Protein AF-A0A7X6WCU3-F1 (afdb_monomer)

Solvent-accessible surface area (backbone atoms only — not comparable to full-atom values): 11006 Å² total; per-residue (Å²): 142,89,78,78,70,66,76,73,73,56,55,69,69,57,52,52,53,50,51,52,53,50,50,52,53,51,50,53,56,58,65,72,49,77,89,46,71,63,51,54,56,48,43,48,65,31,54,51,42,48,53,50,49,51,51,52,50,55,50,52,68,48,49,54,61,48,54,36,35,46,35,22,41,55,40,23,73,62,66,41,70,69,58,51,52,52,50,50,50,51,49,51,54,50,52,54,51,54,48,50,53,50,49,52,51,50,51,51,50,46,68,71,69,43,85,64,79,90,60,67,70,88,80,48,83,80,71,80,75,74,75,74,76,86,74,52,70,69,54,55,61,58,62,34,56,54,96,45,63,67,56,27,55,75,73,61,40,58,65,26,37,52,46,52,19,39,53,49,6,45,52,43,34,72,45,48,79,81,26,44,67,60,50,52,51,34,44,56,59,46,69,74,109

Mean predicted aligned error: 9.2 Å

Foldseek 3Di:
DDDPPPVVPDDPVVVVVVVVVVVVVVVVVLVPDDDDCCSPPPPPVNPVVVVVVVVVVVVLVCCLLLLLLCLLLVLQVVLDPVVVVVVVVVVVVVVVVVVVVVVVVVVVCCVVVVPPVPDDPVPDPPPPPPPPPPDDPVNVVVVLADPDLVVCSVVVVPSNSNVVSNVNSNVLSVCPPVSVVVSVVSVVVNVVD

Structure (mmCIF, N/CA/C/O backbone):
data_AF-A0A7X6WCU3-F1
#
_entry.id   AF-A0A7X6WCU3-F1
#
loop_
_atom_site.group_PDB
_atom_site.id
_atom_site.type_symbol
_atom_site.label_atom_id
_atom_site.label_alt_id
_atom_site.label_comp_id
_atom_site.label_asym_id
_atom_site.label_entity_id
_atom_site.label_seq_id
_atom_site.pdbx_PDB_ins_code
_atom_site.Cartn_x
_atom_site.Cartn_y
_atom_site.Cartn_z
_atom_site.occupancy
_atom_site.B_iso_or_equiv
_atom_site.auth_seq_id
_atom_site.auth_comp_id
_atom_site.auth_asym_id
_atom_site.auth_atom_id
_atom_site.pdbx_PDB_model_num
ATOM 1 N N . MET A 1 1 ? 24.771 34.154 -15.170 1.00 51.53 1 MET A N 1
ATOM 2 C CA . MET A 1 1 ? 24.046 33.850 -13.918 1.00 51.53 1 MET A CA 1
ATOM 3 C C . MET A 1 1 ? 22.543 33.930 -14.182 1.00 51.53 1 MET A C 1
ATOM 5 O O . MET A 1 1 ? 21.954 34.926 -13.816 1.00 51.53 1 MET A O 1
ATOM 9 N N . GLU A 1 2 ? 21.901 32.946 -14.830 1.00 48.38 2 GLU A N 1
ATOM 10 C CA . GLU A 1 2 ? 20.439 33.031 -15.051 1.00 48.38 2 GLU A CA 1
ATOM 11 C C . GLU A 1 2 ? 19.813 31.695 -15.495 1.00 48.38 2 GLU A C 1
ATOM 13 O O . GLU A 1 2 ? 19.431 31.540 -16.642 1.00 48.38 2 GLU A O 1
ATOM 18 N N . ASN A 1 3 ? 19.740 30.673 -14.626 1.00 49.81 3 ASN A N 1
ATOM 19 C CA . ASN A 1 3 ? 18.830 29.537 -14.895 1.00 49.81 3 ASN A CA 1
ATOM 20 C C . ASN A 1 3 ? 18.417 28.694 -13.668 1.00 49.81 3 ASN A C 1
ATOM 22 O O . ASN A 1 3 ? 18.066 27.526 -13.793 1.00 49.81 3 ASN A O 1
ATOM 26 N N . LYS A 1 4 ? 18.459 29.245 -12.445 1.00 53.97 4 LYS A N 1
ATOM 27 C CA . LYS A 1 4 ? 17.992 28.520 -11.239 1.00 53.97 4 LYS A CA 1
ATOM 28 C C . LYS A 1 4 ? 16.535 28.824 -10.849 1.00 53.97 4 LYS A C 1
ATOM 30 O O . LYS A 1 4 ? 16.006 28.167 -9.958 1.00 53.97 4 LYS A O 1
ATOM 35 N N . ARG A 1 5 ? 15.866 29.786 -11.507 1.00 55.50 5 ARG A N 1
ATOM 36 C CA . ARG A 1 5 ? 14.484 30.204 -11.178 1.00 55.50 5 ARG A CA 1
ATOM 37 C C . ARG A 1 5 ? 13.387 29.319 -11.792 1.00 55.50 5 ARG A C 1
ATOM 39 O O . ARG A 1 5 ? 12.332 29.201 -11.184 1.00 55.50 5 ARG A O 1
ATOM 46 N N . SER A 1 6 ? 13.633 28.652 -12.923 1.00 60.81 6 SER A N 1
ATOM 47 C CA . SER A 1 6 ? 12.596 27.872 -13.629 1.00 60.81 6 SER A CA 1
ATOM 48 C C . SER A 1 6 ? 12.224 26.557 -12.914 1.00 60.81 6 SER A C 1
ATOM 50 O O . SER A 1 6 ? 11.051 26.255 -12.713 1.00 60.81 6 SER A O 1
ATOM 52 N N . TRP A 1 7 ? 13.211 25.816 -12.397 1.00 60.84 7 TRP A N 1
ATOM 53 C CA . TRP A 1 7 ? 12.992 24.499 -11.773 1.00 60.84 7 TRP A CA 1
ATOM 54 C C . TRP A 1 7 ? 12.267 24.552 -10.420 1.00 60.84 7 TRP A C 1
ATOM 56 O O . TRP A 1 7 ? 11.621 23.582 -10.017 1.00 60.84 7 TRP A O 1
ATOM 66 N N . LYS A 1 8 ? 12.348 25.677 -9.698 1.00 64.75 8 LYS A N 1
ATOM 67 C CA . LYS A 1 8 ? 11.667 25.828 -8.403 1.00 64.75 8 LYS A CA 1
ATOM 68 C C . LYS A 1 8 ? 10.153 26.009 -8.549 1.00 64.75 8 LYS A C 1
ATOM 70 O O . LYS A 1 8 ? 9.436 25.557 -7.665 1.00 64.75 8 LYS A O 1
ATOM 75 N N . ASN A 1 9 ? 9.684 26.556 -9.673 1.00 71.88 9 ASN A N 1
ATOM 76 C CA . ASN A 1 9 ? 8.282 26.936 -9.877 1.00 71.88 9 ASN A CA 1
ATOM 77 C C . ASN A 1 9 ? 7.428 25.858 -10.573 1.00 71.88 9 ASN A C 1
ATOM 79 O O . ASN A 1 9 ? 6.226 26.040 -10.730 1.00 71.88 9 ASN A O 1
ATOM 83 N N . LEU A 1 10 ? 8.024 24.736 -10.992 1.00 80.00 10 LEU A N 1
ATOM 84 C CA . LEU A 1 10 ? 7.284 23.617 -11.581 1.00 80.00 10 LEU A CA 1
ATOM 85 C C . LEU A 1 10 ? 6.573 22.788 -10.500 1.00 80.00 10 LEU A C 1
ATOM 87 O O . LEU A 1 10 ? 7.160 22.481 -9.455 1.00 80.00 10 LEU A O 1
ATOM 91 N N . GLY A 1 11 ? 5.335 22.377 -10.790 1.00 88.75 11 GLY A N 1
ATOM 92 C CA . GLY A 1 11 ? 4.564 21.467 -9.943 1.00 88.75 11 GLY A CA 1
ATOM 93 C C . GLY A 1 11 ? 5.269 20.120 -9.751 1.00 88.75 11 GLY A C 1
ATOM 94 O O . GLY A 1 11 ? 5.975 19.642 -10.642 1.00 88.75 11 GLY A O 1
ATOM 95 N N . LEU A 1 12 ? 5.081 19.499 -8.582 1.00 87.44 12 LEU A N 1
ATOM 96 C CA . LEU A 1 12 ? 5.734 18.230 -8.226 1.00 87.44 12 LEU A CA 1
ATOM 97 C C . LEU A 1 12 ? 5.443 17.122 -9.249 1.00 87.44 12 LEU A C 1
ATOM 99 O O . LEU A 1 12 ? 6.365 16.427 -9.665 1.00 87.44 12 LEU A O 1
ATOM 103 N N . SER A 1 13 ? 4.207 17.025 -9.741 1.00 88.62 13 SER A N 1
ATOM 104 C CA . SER A 1 13 ? 3.819 16.035 -10.755 1.00 88.62 13 SER A CA 1
ATOM 105 C C . SER A 1 13 ? 4.603 16.190 -12.062 1.00 88.62 13 SER A C 1
ATOM 107 O O . SER A 1 13 ? 5.035 15.202 -12.649 1.00 88.62 13 SER A O 1
ATOM 109 N N . VAL A 1 14 ? 4.862 17.429 -12.493 1.00 91.50 14 VAL A N 1
ATOM 110 C CA . VAL A 1 14 ? 5.655 17.703 -13.703 1.00 91.50 14 VAL A CA 1
ATOM 111 C C . VAL A 1 14 ? 7.112 17.296 -13.491 1.00 91.50 14 VAL A C 1
ATOM 113 O O . VAL A 1 14 ? 7.722 16.716 -14.383 1.00 91.50 14 VAL A O 1
ATOM 116 N N . LYS A 1 15 ? 7.663 17.525 -12.293 1.00 91.38 15 LYS A N 1
ATOM 117 C CA . LYS A 1 15 ? 9.024 17.084 -11.949 1.00 91.38 15 LYS A CA 1
ATOM 118 C C . LYS A 1 15 ? 9.157 15.562 -11.995 1.00 91.38 15 LYS A C 1
ATOM 120 O O . LYS A 1 15 ? 10.159 15.076 -12.509 1.00 91.38 15 LYS A O 1
ATOM 125 N N . VAL A 1 16 ? 8.152 14.824 -11.517 1.00 91.38 16 VAL A N 1
ATOM 126 C CA . VAL A 1 16 ? 8.129 13.352 -11.591 1.00 91.38 16 VAL A CA 1
ATOM 127 C C . VAL A 1 16 ? 8.078 12.876 -13.043 1.00 91.38 16 VAL A C 1
ATOM 129 O O . VAL A 1 16 ? 8.852 11.999 -13.416 1.00 91.38 16 VAL A O 1
ATOM 132 N N . LEU A 1 17 ? 7.240 13.486 -13.887 1.00 92.31 17 LEU A N 1
ATOM 133 C CA . LEU A 1 17 ? 7.173 13.137 -15.312 1.00 92.31 17 LEU A CA 1
ATOM 134 C C . LEU A 1 17 ? 8.489 13.426 -16.046 1.00 92.31 17 LEU A C 1
ATOM 136 O O . LEU A 1 17 ? 8.947 12.595 -16.828 1.00 92.31 17 LEU A O 1
ATOM 140 N N . ILE A 1 18 ? 9.127 14.566 -15.764 1.00 92.56 18 ILE A N 1
ATOM 141 C CA . ILE A 1 18 ? 10.443 14.895 -16.327 1.00 92.56 18 ILE A CA 1
ATOM 142 C C . ILE A 1 18 ? 11.492 13.884 -15.846 1.00 92.56 18 ILE A C 1
ATOM 144 O O . ILE A 1 18 ? 12.265 13.386 -16.660 1.00 92.56 18 ILE A O 1
ATOM 148 N N . ALA A 1 19 ? 11.510 13.539 -14.555 1.00 91.00 19 ALA A N 1
ATOM 149 C CA . ALA A 1 19 ? 12.438 12.550 -14.009 1.00 91.00 19 ALA A CA 1
ATOM 150 C C . ALA A 1 19 ? 12.246 11.161 -14.638 1.00 91.00 19 ALA A C 1
ATOM 152 O O . ALA A 1 19 ? 13.232 10.500 -14.957 1.00 91.00 19 ALA A O 1
ATOM 153 N N . LEU A 1 20 ? 10.998 10.748 -14.882 1.00 93.94 20 LEU A N 1
ATOM 154 C CA . LEU A 1 20 ? 10.680 9.506 -15.586 1.00 93.94 20 LEU A CA 1
ATOM 155 C C . LEU A 1 20 ? 11.207 9.531 -17.027 1.00 93.94 20 LEU A C 1
ATOM 157 O O . LEU A 1 20 ? 11.883 8.594 -17.445 1.00 93.94 20 LEU A O 1
ATOM 161 N N . ALA A 1 21 ? 10.952 10.614 -17.769 1.00 94.12 21 ALA A N 1
ATOM 162 C CA . ALA A 1 21 ? 11.434 10.765 -19.142 1.00 94.12 21 ALA A CA 1
ATOM 163 C C . ALA A 1 21 ? 12.969 10.736 -19.215 1.00 94.12 21 ALA A C 1
ATOM 165 O O . ALA A 1 21 ? 13.542 10.031 -20.045 1.00 94.12 21 ALA A O 1
ATOM 166 N N . VAL A 1 22 ? 13.642 11.443 -18.303 1.00 93.75 22 VAL A N 1
ATOM 167 C CA . VAL A 1 22 ? 15.106 11.415 -18.182 1.00 93.75 22 VAL A CA 1
ATOM 168 C C . VAL A 1 22 ? 15.597 10.008 -17.838 1.00 93.75 22 VAL A C 1
ATOM 170 O O . VAL A 1 22 ? 16.546 9.541 -18.460 1.00 93.75 22 VAL A O 1
ATOM 173 N N . GLY A 1 23 ? 14.941 9.307 -16.909 1.00 91.19 23 GLY A N 1
ATOM 174 C CA . GLY A 1 23 ? 15.279 7.929 -16.546 1.00 91.19 23 GLY A CA 1
ATOM 175 C C . GLY A 1 23 ? 15.206 6.968 -17.735 1.00 91.19 23 GLY A C 1
ATOM 176 O O . GLY A 1 23 ? 16.120 6.170 -17.931 1.00 91.19 23 GLY A O 1
ATOM 177 N N . ILE A 1 24 ? 14.175 7.098 -18.576 1.00 92.12 24 ILE A N 1
ATOM 178 C CA . ILE A 1 24 ? 14.028 6.312 -19.811 1.00 92.12 24 ILE A CA 1
ATOM 179 C C . ILE A 1 24 ? 15.165 6.623 -20.792 1.00 92.12 24 ILE A C 1
ATOM 181 O O . ILE A 1 24 ? 15.806 5.701 -21.293 1.00 92.12 24 ILE A O 1
ATOM 185 N N . ILE A 1 25 ? 15.459 7.905 -21.037 1.00 92.25 25 ILE A N 1
ATOM 186 C CA . ILE A 1 25 ? 16.533 8.320 -21.957 1.00 92.25 25 ILE A CA 1
ATOM 187 C C . ILE A 1 25 ? 17.891 7.792 -21.481 1.00 92.25 25 ILE A C 1
ATOM 189 O O . ILE A 1 25 ? 18.637 7.208 -22.265 1.00 92.25 25 ILE A O 1
ATOM 193 N N . VAL A 1 26 ? 18.199 7.952 -20.192 1.00 89.44 26 VAL A N 1
ATOM 194 C CA . VAL A 1 26 ? 19.436 7.435 -19.590 1.00 89.44 26 VAL A CA 1
ATOM 195 C C . VAL A 1 26 ? 19.498 5.912 -19.704 1.00 89.44 26 VAL A C 1
ATOM 197 O O . VAL A 1 26 ? 20.538 5.381 -20.086 1.00 89.44 26 VAL A O 1
ATOM 200 N N . GLY A 1 27 ? 18.390 5.210 -19.448 1.00 87.12 27 GLY A N 1
ATOM 201 C CA . GLY A 1 27 ? 18.299 3.758 -19.605 1.00 87.12 27 GLY A CA 1
ATOM 202 C C . GLY A 1 27 ? 18.607 3.292 -21.030 1.00 87.12 27 GLY A C 1
ATOM 203 O O . GLY A 1 27 ? 19.393 2.363 -21.211 1.00 87.12 27 GLY A O 1
ATOM 204 N N . ILE A 1 28 ? 18.066 3.976 -22.043 1.00 87.62 28 ILE A N 1
ATOM 205 C CA . ILE A 1 28 ? 18.331 3.675 -23.459 1.00 87.62 28 ILE A CA 1
ATOM 206 C C . ILE A 1 28 ? 19.804 3.922 -23.804 1.00 87.62 28 ILE A C 1
ATOM 208 O O . ILE A 1 28 ? 20.442 3.065 -24.414 1.00 87.62 28 ILE A O 1
ATOM 212 N N . ILE A 1 29 ? 20.377 5.052 -23.379 1.00 86.12 29 ILE A N 1
ATOM 213 C CA . ILE A 1 29 ? 21.797 5.361 -23.622 1.00 86.12 29 ILE A CA 1
ATOM 214 C C . ILE A 1 29 ? 22.686 4.273 -23.010 1.00 86.12 29 ILE A C 1
ATOM 216 O O . ILE A 1 29 ? 23.575 3.747 -23.679 1.00 86.12 29 ILE A O 1
ATOM 220 N N . VAL A 1 30 ? 22.415 3.880 -21.765 1.00 83.88 30 VAL A N 1
ATOM 221 C CA . VAL A 1 30 ? 23.184 2.838 -21.075 1.00 83.88 30 VAL A CA 1
ATOM 222 C C . VAL A 1 30 ? 23.018 1.484 -21.760 1.00 83.88 30 VAL A C 1
ATOM 224 O O . VAL A 1 30 ? 24.000 0.757 -21.902 1.00 83.88 30 VAL A O 1
ATOM 227 N N . TYR A 1 31 ? 21.823 1.158 -22.259 1.00 80.31 31 TYR A N 1
ATOM 228 C CA . TYR A 1 31 ? 21.586 -0.060 -23.035 1.00 80.31 31 TYR A CA 1
ATOM 229 C C . TYR A 1 31 ? 22.469 -0.127 -24.291 1.00 80.31 31 TYR A C 1
ATOM 231 O O . TYR A 1 31 ? 23.057 -1.178 -24.545 1.00 80.31 31 TYR A O 1
ATOM 239 N N . THR A 1 32 ? 22.643 0.991 -25.008 1.00 79.81 32 THR A N 1
ATOM 240 C CA . THR A 1 32 ? 23.448 1.058 -26.247 1.00 79.81 32 THR A CA 1
ATOM 241 C C . THR A 1 32 ? 24.967 0.984 -26.048 1.00 79.81 32 THR A C 1
ATOM 243 O O . THR A 1 32 ? 25.697 0.792 -27.019 1.00 79.81 32 THR A O 1
ATOM 246 N N . LEU A 1 33 ? 25.472 1.108 -24.814 1.00 78.69 33 LEU A N 1
ATOM 247 C CA . LEU A 1 33 ? 26.907 0.979 -24.538 1.00 78.69 33 LEU A CA 1
ATOM 248 C C . LEU A 1 33 ? 27.365 -0.490 -24.666 1.00 78.69 33 LEU A C 1
ATOM 250 O O . LEU A 1 33 ? 26.646 -1.380 -24.194 1.00 78.69 33 LEU A O 1
ATOM 254 N N . PRO A 1 34 ? 28.552 -0.765 -25.249 1.00 72.88 34 PRO A N 1
ATOM 255 C CA . PRO A 1 34 ? 29.086 -2.121 -25.348 1.00 72.88 34 PRO A CA 1
ATOM 256 C C . PRO A 1 34 ? 29.223 -2.769 -23.964 1.00 72.88 34 PRO A C 1
ATOM 258 O O . PRO A 1 34 ? 29.570 -2.104 -22.986 1.00 72.88 34 PRO A O 1
ATOM 261 N N . GLY A 1 35 ? 28.912 -4.067 -23.887 1.00 64.62 35 GLY A N 1
ATOM 262 C CA . GLY A 1 35 ? 29.000 -4.846 -22.651 1.00 64.62 35 GLY A CA 1
ATOM 263 C C . GLY A 1 35 ? 30.417 -4.828 -22.079 1.00 64.62 35 GLY A C 1
ATOM 264 O O . GLY A 1 35 ? 31.398 -4.960 -22.810 1.00 64.62 35 GLY A O 1
ATOM 265 N N . GLY A 1 36 ? 30.528 -4.636 -20.769 1.00 71.12 36 GLY A N 1
ATOM 266 C CA . GLY A 1 36 ? 31.803 -4.551 -20.070 1.00 71.12 36 GLY A CA 1
ATOM 267 C C . GLY A 1 36 ? 31.591 -4.313 -18.580 1.00 71.12 36 GLY A C 1
ATOM 268 O O . GLY A 1 36 ? 30.558 -3.783 -18.168 1.00 71.12 36 GLY A O 1
ATOM 269 N N . THR A 1 37 ? 32.591 -4.652 -17.764 1.00 64.69 37 THR A N 1
ATOM 270 C CA . THR A 1 37 ? 32.531 -4.595 -16.290 1.00 64.69 37 THR A CA 1
ATOM 271 C C . THR A 1 37 ? 32.066 -3.233 -15.750 1.00 64.69 37 THR A C 1
ATOM 273 O O . THR A 1 37 ? 31.439 -3.156 -14.699 1.00 64.69 37 THR A O 1
ATOM 276 N N . PHE A 1 38 ? 32.316 -2.142 -16.482 1.00 69.06 38 PHE A N 1
ATOM 277 C CA . PHE A 1 38 ? 31.872 -0.795 -16.109 1.00 69.06 38 PHE A CA 1
ATOM 278 C C . PHE A 1 38 ? 30.349 -0.589 -16.236 1.00 69.06 38 PHE A C 1
ATOM 280 O O . PHE A 1 38 ? 29.736 0.043 -15.376 1.00 69.06 38 PHE A O 1
ATOM 287 N N . LYS A 1 39 ? 29.721 -1.146 -17.278 1.00 72.19 39 LYS A N 1
ATOM 288 C CA . LYS A 1 39 ? 28.274 -1.043 -17.514 1.00 72.19 39 LYS A CA 1
ATOM 289 C C . LYS A 1 39 ? 27.505 -1.907 -16.518 1.00 72.19 39 LYS A C 1
ATOM 291 O O . LYS A 1 39 ? 26.640 -1.403 -15.804 1.00 72.19 39 LYS A O 1
ATOM 296 N N . ASP A 1 40 ? 27.863 -3.183 -16.436 1.00 71.06 40 ASP A N 1
ATOM 297 C CA . ASP A 1 40 ? 27.054 -4.155 -15.705 1.00 71.06 40 ASP A CA 1
ATOM 298 C C . ASP A 1 40 ? 27.316 -4.086 -14.197 1.00 71.06 40 ASP A C 1
ATOM 300 O O . ASP A 1 40 ? 26.374 -4.055 -13.408 1.00 71.06 40 ASP A O 1
ATOM 304 N N . THR A 1 41 ? 28.577 -3.981 -13.768 1.00 67.69 41 THR A N 1
ATOM 305 C CA . THR A 1 41 ? 28.923 -4.042 -12.338 1.00 67.69 41 THR A CA 1
ATOM 306 C C . THR A 1 41 ? 28.823 -2.686 -11.640 1.00 67.69 41 THR A C 1
ATOM 308 O O . THR A 1 41 ? 28.376 -2.625 -10.499 1.00 67.69 41 THR A O 1
ATOM 311 N N . ILE A 1 42 ? 29.222 -1.588 -12.294 1.00 69.94 42 ILE A N 1
ATOM 312 C CA . ILE A 1 42 ? 29.322 -0.270 -11.635 1.00 69.94 42 ILE A CA 1
ATOM 313 C C . ILE A 1 42 ? 28.064 0.578 -11.861 1.00 69.94 42 ILE A C 1
ATOM 315 O O . ILE A 1 42 ? 27.539 1.166 -10.912 1.00 69.94 42 ILE A O 1
ATOM 319 N N . LEU A 1 43 ? 27.557 0.646 -13.095 1.00 76.00 43 LEU A N 1
ATOM 320 C CA . LEU A 1 43 ? 26.392 1.477 -13.418 1.00 76.00 43 LEU A CA 1
ATOM 321 C C . LEU A 1 43 ? 25.068 0.778 -13.093 1.00 76.00 43 LEU A C 1
ATOM 323 O O . LEU A 1 43 ? 24.284 1.311 -12.306 1.00 76.00 43 LEU A O 1
ATOM 327 N N . ILE A 1 44 ? 24.825 -0.407 -13.665 1.00 76.50 44 ILE A N 1
ATOM 328 C CA . ILE A 1 44 ? 23.545 -1.118 -13.522 1.00 76.50 44 ILE A CA 1
ATOM 329 C C . ILE A 1 44 ? 23.411 -1.715 -12.117 1.00 76.50 44 ILE A C 1
ATOM 331 O O . ILE A 1 44 ? 22.548 -1.279 -11.353 1.00 76.50 44 ILE A O 1
ATOM 335 N N . ASN A 1 45 ? 24.288 -2.655 -11.749 1.00 75.62 45 ASN A N 1
ATOM 336 C CA . ASN A 1 45 ? 24.214 -3.348 -10.455 1.00 75.62 45 ASN A CA 1
ATOM 337 C C . ASN A 1 45 ? 24.794 -2.536 -9.281 1.00 75.62 45 ASN A C 1
ATOM 339 O O . ASN A 1 45 ? 24.603 -2.883 -8.119 1.00 75.62 45 ASN A O 1
ATOM 343 N N . GLY A 1 46 ? 25.503 -1.444 -9.571 1.00 82.88 46 GLY A N 1
ATOM 344 C CA . GLY A 1 46 ? 26.021 -0.525 -8.564 1.00 82.88 46 GLY A CA 1
ATOM 345 C C . GLY A 1 46 ? 25.051 0.624 -8.321 1.00 82.88 46 GLY A C 1
ATOM 346 O O . GLY A 1 46 ? 24.145 0.531 -7.494 1.00 82.88 46 GLY A O 1
ATOM 347 N N . LEU A 1 47 ? 25.246 1.732 -9.039 1.00 85.31 47 LEU A N 1
ATOM 348 C CA . LEU A 1 47 ? 24.557 2.993 -8.757 1.00 85.31 47 LEU A CA 1
ATOM 349 C C . LEU A 1 47 ? 23.038 2.912 -8.961 1.00 85.31 47 LEU A C 1
ATOM 351 O O . LEU A 1 47 ? 22.287 3.317 -8.071 1.00 85.31 47 LEU A O 1
ATOM 355 N N . PHE A 1 48 ? 22.569 2.408 -10.106 1.00 88.00 48 PHE A N 1
ATOM 356 C CA . PHE A 1 48 ? 21.133 2.388 -10.401 1.00 88.00 48 PHE A CA 1
ATOM 357 C C . PHE A 1 48 ? 20.379 1.408 -9.512 1.00 88.00 48 PHE A C 1
ATOM 359 O O . PHE A 1 48 ? 19.337 1.771 -8.961 1.00 88.00 48 PHE A O 1
ATOM 366 N N . GLN A 1 49 ? 20.922 0.206 -9.305 1.00 88.06 49 GLN A N 1
ATOM 367 C CA . GLN A 1 49 ? 20.337 -0.747 -8.371 1.00 88.06 49 GLN A CA 1
ATOM 368 C C . GLN A 1 49 ? 20.337 -0.195 -6.944 1.00 88.06 49 GLN A C 1
ATOM 370 O O . GLN A 1 49 ? 19.303 -0.264 -6.286 1.00 88.06 49 GLN A O 1
ATOM 375 N N . PHE A 1 50 ? 21.431 0.406 -6.469 1.00 91.62 50 PHE A N 1
ATOM 376 C CA . PHE A 1 50 ? 21.481 0.988 -5.127 1.00 91.62 50 PHE A CA 1
ATOM 377 C C . PHE A 1 50 ? 20.424 2.081 -4.935 1.00 91.62 50 PHE A C 1
ATOM 379 O O . PHE A 1 50 ? 19.634 2.010 -3.993 1.00 91.62 50 PHE A O 1
ATOM 386 N N . VAL A 1 51 ? 20.354 3.058 -5.845 1.00 92.56 51 VAL A N 1
ATOM 387 C CA . VAL A 1 51 ? 19.374 4.153 -5.761 1.00 92.56 51 VAL A CA 1
ATOM 388 C C . VAL A 1 51 ? 17.944 3.615 -5.841 1.00 92.56 51 VAL A C 1
ATOM 390 O O . VAL A 1 51 ? 17.103 4.001 -5.028 1.00 92.56 51 VAL A O 1
ATOM 393 N N . GLY A 1 52 ? 17.671 2.687 -6.763 1.00 91.44 52 GLY A N 1
ATOM 394 C CA . GLY A 1 52 ? 16.358 2.054 -6.895 1.00 91.44 52 GLY A CA 1
ATOM 395 C C . GLY A 1 52 ? 15.956 1.268 -5.646 1.00 91.44 52 GLY A C 1
ATOM 396 O O . GLY A 1 52 ? 14.832 1.401 -5.168 1.00 91.44 52 GLY A O 1
ATOM 397 N N . GLN A 1 53 ? 16.881 0.504 -5.063 1.00 93.88 53 GLN A N 1
ATOM 398 C CA . GLN A 1 53 ? 16.640 -0.269 -3.843 1.00 93.88 53 GLN A CA 1
ATOM 399 C C . GLN A 1 53 ? 16.419 0.630 -2.627 1.00 93.88 53 GLN A C 1
ATOM 401 O O . GLN A 1 53 ? 15.491 0.389 -1.859 1.00 93.88 53 GLN A O 1
ATOM 406 N N . VAL A 1 54 ? 17.219 1.686 -2.451 1.00 95.00 54 VAL A N 1
ATOM 407 C CA . VAL A 1 54 ? 17.014 2.664 -1.370 1.00 95.00 54 VAL A CA 1
ATOM 408 C C . VAL A 1 54 ? 15.655 3.348 -1.516 1.00 95.00 54 VAL A C 1
ATOM 410 O O . VAL A 1 54 ? 14.934 3.474 -0.530 1.00 95.00 54 VAL A O 1
ATOM 413 N N . PHE A 1 55 ? 15.270 3.729 -2.736 1.00 93.50 55 PHE A N 1
ATOM 414 C CA . PHE A 1 55 ? 13.966 4.331 -3.007 1.00 93.50 55 PHE A CA 1
ATOM 415 C C . PHE A 1 55 ? 12.803 3.382 -2.687 1.00 93.50 55 PHE A C 1
ATOM 417 O O . PHE A 1 55 ? 11.886 3.762 -1.957 1.00 93.50 55 PHE A O 1
ATOM 424 N N . LEU A 1 56 ? 12.855 2.133 -3.164 1.00 92.50 56 LEU A N 1
ATOM 425 C CA . LEU A 1 56 ? 11.828 1.129 -2.866 1.00 92.50 56 LEU A CA 1
ATOM 426 C C . LEU A 1 56 ? 11.740 0.832 -1.367 1.00 92.50 56 LEU A C 1
ATOM 428 O O . LEU A 1 56 ? 10.639 0.780 -0.822 1.00 92.50 56 LEU A O 1
ATOM 432 N N . ARG A 1 57 ? 12.882 0.701 -0.679 1.00 92.75 57 ARG A N 1
ATOM 433 C CA . ARG A 1 57 ? 12.921 0.513 0.779 1.00 92.75 57 ARG A CA 1
ATOM 434 C C . ARG A 1 57 ? 12.335 1.708 1.523 1.00 92.75 57 ARG A C 1
ATOM 436 O O . ARG A 1 57 ? 11.607 1.500 2.485 1.00 92.75 57 ARG A O 1
ATOM 443 N N . ALA A 1 58 ? 12.597 2.933 1.069 1.00 93.00 58 ALA A N 1
ATOM 444 C CA . ALA A 1 58 ? 12.011 4.134 1.657 1.00 93.00 58 ALA A CA 1
ATOM 445 C C . ALA A 1 58 ? 10.481 4.158 1.502 1.00 93.00 58 ALA A C 1
ATOM 447 O O . ALA A 1 58 ? 9.784 4.460 2.467 1.00 93.00 58 ALA A O 1
ATOM 448 N N . ILE A 1 59 ? 9.951 3.777 0.331 1.00 92.56 59 ILE A N 1
ATOM 449 C CA . ILE A 1 59 ? 8.499 3.637 0.128 1.00 92.56 59 ILE A CA 1
ATOM 450 C C . ILE A 1 59 ? 7.935 2.548 1.045 1.00 92.56 59 ILE A C 1
ATOM 452 O O . ILE A 1 59 ? 6.985 2.803 1.778 1.00 92.56 59 ILE A O 1
ATOM 456 N N . MET A 1 60 ? 8.518 1.346 1.043 1.00 87.69 60 MET A N 1
ATOM 457 C CA . MET A 1 60 ? 8.019 0.219 1.842 1.00 87.69 60 MET A CA 1
ATOM 458 C C . MET A 1 60 ? 8.045 0.505 3.349 1.00 87.69 60 MET A C 1
ATOM 460 O O . MET A 1 60 ? 7.102 0.143 4.052 1.00 87.69 60 MET A O 1
ATOM 464 N N . MET A 1 61 ? 9.078 1.206 3.829 1.00 91.69 61 MET A N 1
ATOM 465 C CA . MET A 1 61 ? 9.209 1.643 5.222 1.00 91.69 61 MET A CA 1
ATOM 466 C C . MET A 1 61 ? 8.047 2.540 5.664 1.00 91.69 61 MET A C 1
ATOM 468 O O . MET A 1 61 ? 7.638 2.466 6.819 1.00 91.69 61 MET A O 1
ATOM 472 N N . LEU A 1 62 ? 7.511 3.369 4.762 1.00 91.56 62 LEU A N 1
ATOM 473 C CA . LEU A 1 62 ? 6.373 4.245 5.050 1.00 91.56 62 LEU A CA 1
ATOM 474 C C . LEU A 1 62 ? 5.032 3.534 4.850 1.00 91.56 62 LEU A C 1
ATOM 476 O O . LEU A 1 62 ? 4.136 3.674 5.677 1.00 91.56 62 LEU A O 1
ATOM 480 N N . VAL A 1 63 ? 4.892 2.751 3.778 1.00 93.06 63 VAL A N 1
ATOM 481 C CA . VAL A 1 63 ? 3.611 2.146 3.384 1.00 93.06 63 VAL A CA 1
ATOM 482 C C . VAL A 1 63 ? 3.082 1.175 4.439 1.00 93.06 63 VAL A C 1
ATOM 484 O O . VAL A 1 63 ? 1.893 1.222 4.743 1.00 93.06 63 VAL A O 1
ATOM 487 N N . VAL A 1 64 ? 3.925 0.309 5.013 1.00 94.06 64 VAL A N 1
ATOM 488 C CA . VAL A 1 64 ? 3.454 -0.719 5.960 1.00 94.06 64 VAL A CA 1
ATOM 489 C C . VAL A 1 64 ? 2.863 -0.105 7.243 1.00 94.06 64 VAL A C 1
ATOM 491 O O . VAL A 1 64 ? 1.703 -0.408 7.544 1.00 94.06 64 VAL A O 1
ATOM 494 N N . PRO A 1 65 ? 3.574 0.775 7.984 1.00 92.25 65 PRO A N 1
ATOM 495 C CA . PRO A 1 65 ? 3.010 1.427 9.166 1.00 92.25 65 PRO A CA 1
ATOM 496 C C . PRO A 1 65 ? 1.803 2.302 8.832 1.00 92.25 65 PRO A C 1
ATOM 498 O O . PRO A 1 65 ? 0.803 2.255 9.548 1.00 92.25 65 PRO A O 1
ATOM 501 N N . LEU A 1 66 ? 1.879 3.056 7.729 1.00 93.44 66 LEU A N 1
ATOM 502 C CA . LEU A 1 66 ? 0.811 3.951 7.301 1.00 93.44 66 LEU A CA 1
ATOM 503 C C . LEU A 1 66 ? -0.484 3.182 7.054 1.00 93.44 66 LEU A C 1
ATOM 505 O O . LEU A 1 66 ? -1.515 3.500 7.636 1.00 93.44 66 LEU A O 1
ATOM 509 N N . VAL A 1 67 ? -0.430 2.134 6.231 1.00 95.31 67 VAL A N 1
ATOM 510 C CA . VAL A 1 67 ? -1.617 1.345 5.887 1.00 95.31 67 VAL A CA 1
ATOM 511 C C . VAL A 1 67 ? -2.232 0.716 7.132 1.00 95.31 67 VAL A C 1
ATOM 513 O O . VAL A 1 67 ? -3.453 0.741 7.274 1.00 95.31 67 VAL A O 1
ATOM 516 N N . PHE A 1 68 ? -1.419 0.194 8.054 1.00 95.69 68 PHE A N 1
ATOM 517 C CA . PHE A 1 68 ? -1.934 -0.359 9.305 1.00 95.69 68 PHE A CA 1
ATOM 518 C C . PHE A 1 68 ? -2.667 0.703 10.137 1.00 95.69 68 PHE A C 1
ATOM 520 O O . PHE A 1 68 ? -3.837 0.517 10.471 1.00 95.69 68 PHE A O 1
ATOM 527 N N . VAL A 1 69 ? -2.011 1.830 10.428 1.00 95.25 69 VAL A N 1
ATOM 528 C CA . VAL A 1 69 ? -2.578 2.901 11.259 1.00 95.25 69 VAL A CA 1
ATOM 529 C C . VAL A 1 69 ? -3.829 3.502 10.613 1.00 95.25 69 VAL A C 1
ATOM 531 O O . VAL A 1 69 ? -4.870 3.567 11.266 1.00 95.25 69 VAL A O 1
ATOM 534 N N . SER A 1 70 ? -3.770 3.867 9.329 1.00 94.88 70 SER A N 1
ATOM 535 C CA . SER A 1 70 ? -4.895 4.476 8.608 1.00 94.88 70 SER A CA 1
ATOM 536 C C . SER A 1 70 ? -6.109 3.551 8.509 1.00 94.88 70 SER A C 1
ATOM 538 O O . SER A 1 70 ? -7.249 4.012 8.561 1.00 94.88 70 SER A O 1
ATOM 540 N N . LEU A 1 71 ? -5.901 2.238 8.370 1.00 94.75 71 LEU A N 1
ATOM 541 C CA . LEU A 1 71 ? -7.011 1.284 8.338 1.00 94.75 71 LEU A CA 1
ATOM 542 C C . LEU A 1 71 ? -7.595 1.024 9.724 1.00 94.75 71 LEU A C 1
ATOM 544 O O . LEU A 1 71 ? -8.814 0.891 9.832 1.00 94.75 71 LEU A O 1
ATOM 548 N N . VAL A 1 72 ? -6.770 0.977 10.775 1.00 95.00 72 VAL A N 1
ATOM 549 C CA . VAL A 1 72 ? -7.259 0.848 12.156 1.00 95.00 72 VAL A CA 1
ATOM 550 C C . VAL A 1 72 ? -8.124 2.055 12.524 1.00 95.00 72 VAL A C 1
ATOM 552 O O . VAL A 1 72 ? -9.256 1.860 12.967 1.00 95.00 72 VAL A O 1
ATOM 555 N N . THR A 1 73 ? -7.652 3.285 12.290 1.00 93.06 73 THR A N 1
ATOM 556 C CA . THR A 1 73 ? -8.429 4.512 12.559 1.00 93.06 73 THR A CA 1
ATOM 557 C C . THR A 1 73 ? -9.663 4.611 11.666 1.00 93.06 73 THR A C 1
ATOM 559 O O . THR A 1 73 ? -10.761 4.904 12.146 1.00 93.06 73 THR A O 1
ATOM 562 N N . GLY A 1 74 ? -9.526 4.304 10.374 1.00 92.12 74 GLY A N 1
ATOM 563 C CA . GLY A 1 74 ? -10.627 4.323 9.413 1.00 92.12 74 GLY A CA 1
ATOM 564 C C . GLY A 1 74 ? -11.737 3.329 9.761 1.00 92.12 74 GLY A C 1
ATOM 565 O O . GLY A 1 74 ? -12.916 3.677 9.736 1.00 92.12 74 GLY A O 1
ATOM 566 N N . ALA A 1 75 ? -11.385 2.100 10.144 1.00 92.38 75 ALA A N 1
ATOM 567 C CA . ALA A 1 75 ? -12.365 1.104 10.569 1.00 92.38 75 ALA A CA 1
ATOM 568 C C . ALA A 1 75 ? -12.972 1.436 11.941 1.00 92.38 75 ALA A C 1
ATOM 570 O O . ALA A 1 75 ? -14.181 1.275 12.119 1.00 92.38 75 ALA A O 1
ATOM 571 N N . ALA A 1 76 ? -12.165 1.926 12.890 1.00 91.25 76 ALA A N 1
ATOM 572 C CA . ALA A 1 76 ? -12.629 2.253 14.236 1.00 91.25 76 ALA A CA 1
ATOM 573 C C . ALA A 1 76 ? -13.581 3.462 14.264 1.00 91.25 76 ALA A C 1
ATOM 575 O O . ALA A 1 76 ? -14.609 3.422 14.943 1.00 91.25 76 ALA A O 1
ATOM 576 N N . SER A 1 77 ? -13.283 4.506 13.485 1.00 86.75 77 SER A N 1
ATOM 577 C CA . SER A 1 77 ? -14.110 5.720 13.375 1.00 86.75 77 SER A CA 1
ATOM 578 C C . SER A 1 77 ? -15.491 5.456 12.771 1.00 86.75 77 SER A C 1
ATOM 580 O O . SER A 1 77 ? -16.449 6.174 13.058 1.00 86.75 77 SER A O 1
ATOM 582 N N . MET A 1 78 ? -15.631 4.399 11.965 1.00 85.06 78 MET A N 1
ATOM 583 C CA . MET A 1 78 ? -16.896 4.087 11.308 1.00 85.06 78 MET A CA 1
ATOM 584 C C . MET A 1 78 ? -17.949 3.498 12.261 1.00 85.06 78 MET A C 1
ATOM 586 O O . MET A 1 78 ? -19.138 3.516 11.927 1.00 85.06 78 MET A O 1
ATOM 590 N N . GLY A 1 79 ? -17.543 3.004 13.438 1.00 75.94 79 GLY A N 1
ATOM 591 C CA . GLY A 1 79 ? -18.423 2.662 14.566 1.00 75.94 79 GLY A CA 1
ATOM 592 C C . GLY A 1 79 ? -19.350 1.450 14.381 1.00 75.94 79 GLY A C 1
ATOM 593 O O . GLY A 1 79 ? -19.887 0.924 15.352 1.00 75.94 79 GLY A O 1
ATOM 594 N N . ASP A 1 80 ? -19.589 1.022 13.139 1.00 83.31 80 ASP A N 1
ATOM 595 C CA . ASP A 1 80 ? -20.610 0.043 12.771 1.00 83.31 80 ASP A CA 1
ATOM 596 C C . ASP A 1 80 ? -20.060 -0.975 11.763 1.00 83.31 80 ASP A C 1
ATOM 598 O O . ASP A 1 80 ? -19.837 -0.686 10.580 1.00 83.31 80 ASP A O 1
ATOM 602 N N . VAL A 1 81 ? -19.913 -2.214 12.234 1.00 85.69 81 VAL A N 1
ATOM 603 C CA . VAL A 1 81 ? -19.440 -3.362 11.449 1.00 85.69 81 VAL A CA 1
ATOM 604 C C . VAL A 1 81 ? -20.313 -3.610 10.215 1.00 85.69 81 VAL A C 1
ATOM 606 O O . VAL A 1 81 ? -19.798 -3.976 9.155 1.00 85.69 81 VAL A O 1
ATOM 609 N N . LYS A 1 82 ? -21.629 -3.361 10.293 1.00 87.38 82 LYS A N 1
ATOM 610 C CA . LYS A 1 82 ? -22.540 -3.549 9.150 1.00 87.38 82 LYS A CA 1
ATOM 611 C C . LYS A 1 82 ? -22.281 -2.517 8.059 1.00 87.38 82 LYS A C 1
ATOM 613 O O . LYS A 1 82 ? -22.370 -2.848 6.873 1.00 87.38 82 LYS A O 1
ATOM 618 N N . LYS A 1 83 ? -21.951 -1.275 8.433 1.00 87.44 83 LYS A N 1
ATOM 619 C CA . LYS A 1 83 ? -21.557 -0.242 7.462 1.00 87.44 83 LYS A CA 1
ATOM 620 C C . LYS A 1 83 ? -20.248 -0.624 6.783 1.00 87.44 83 LYS A C 1
ATOM 622 O O . LYS A 1 83 ? -20.187 -0.560 5.557 1.00 87.44 83 LYS A O 1
ATOM 627 N N . LEU A 1 84 ? -19.257 -1.095 7.542 1.00 88.00 84 LEU A N 1
ATOM 628 C CA . LEU A 1 84 ? -17.971 -1.536 6.994 1.00 88.00 84 LEU A CA 1
ATOM 629 C C . LEU A 1 84 ? -18.123 -2.704 6.020 1.00 88.00 84 LEU A C 1
ATOM 631 O O . LEU A 1 84 ? -17.621 -2.623 4.901 1.00 88.00 84 LEU A O 1
ATOM 635 N N . GLY A 1 85 ? -18.903 -3.727 6.379 1.00 89.12 85 GLY A N 1
ATOM 636 C CA . GLY A 1 85 ? -19.206 -4.840 5.476 1.00 89.12 85 GLY A CA 1
ATOM 637 C C . GLY A 1 85 ? -19.918 -4.391 4.195 1.00 89.12 85 GLY A C 1
ATOM 638 O O . GLY A 1 85 ? -19.579 -4.847 3.104 1.00 89.12 85 GLY A O 1
ATOM 639 N N . ARG A 1 86 ? -20.860 -3.441 4.290 1.00 92.12 86 ARG A N 1
ATOM 640 C CA . ARG A 1 86 ? -21.557 -2.889 3.116 1.00 92.12 86 ARG A CA 1
ATOM 641 C C . ARG A 1 86 ? -20.621 -2.096 2.205 1.00 92.12 86 ARG A C 1
ATOM 643 O O . ARG A 1 86 ? -20.739 -2.216 0.988 1.00 92.12 86 ARG A O 1
ATOM 650 N N . VAL A 1 87 ? -19.729 -1.283 2.770 1.00 92.19 87 VAL A N 1
ATOM 651 C CA . VAL A 1 87 ? -18.720 -0.542 1.998 1.00 92.19 87 VAL A CA 1
ATOM 652 C C . VAL A 1 87 ? -17.754 -1.523 1.341 1.00 92.19 87 VAL A C 1
ATOM 654 O O . VAL A 1 87 ? -17.588 -1.463 0.129 1.00 92.19 87 VAL A O 1
ATOM 657 N N . GLY A 1 88 ? -17.217 -2.487 2.093 1.00 91.31 88 GLY A N 1
ATOM 658 C CA . GLY A 1 88 ? -16.322 -3.520 1.567 1.00 91.31 88 GLY A CA 1
ATOM 659 C C . GLY A 1 88 ?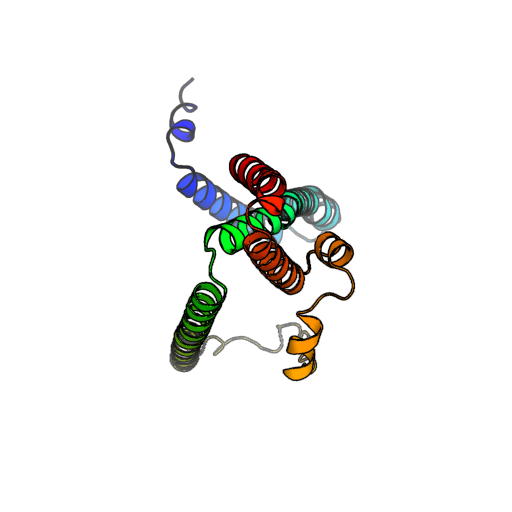 -16.943 -4.313 0.417 1.00 91.31 88 GLY A C 1
ATOM 660 O O . GLY A 1 88 ? -16.331 -4.437 -0.641 1.00 91.31 88 GLY A O 1
ATOM 661 N N . LEU A 1 89 ? -18.190 -4.773 0.564 1.00 94.50 89 LEU A N 1
ATOM 662 C CA . LEU A 1 89 ? -18.886 -5.503 -0.498 1.00 94.50 89 LEU A CA 1
ATOM 663 C C . LEU A 1 89 ? -19.114 -4.635 -1.744 1.00 94.50 89 LEU A C 1
ATOM 665 O O . LEU A 1 89 ? -18.876 -5.098 -2.859 1.00 94.50 89 LEU A O 1
ATOM 669 N N . LYS A 1 90 ? -19.532 -3.373 -1.573 1.00 95.81 90 LYS A N 1
ATOM 670 C CA . LYS A 1 90 ? -19.664 -2.426 -2.694 1.00 95.81 90 LYS A CA 1
ATOM 671 C C . LYS A 1 90 ? -18.329 -2.224 -3.408 1.00 95.81 90 LYS A C 1
ATOM 673 O O . LYS A 1 90 ? -18.302 -2.230 -4.634 1.00 95.81 90 LYS A O 1
ATOM 678 N N . THR A 1 91 ? -17.241 -2.096 -2.655 1.00 94.75 91 THR A N 1
ATOM 679 C CA . THR A 1 91 ? -15.886 -1.939 -3.188 1.00 94.75 91 THR A CA 1
ATOM 680 C C . THR A 1 91 ? -15.437 -3.178 -3.962 1.00 94.75 91 THR A C 1
ATOM 682 O O . THR A 1 91 ? -14.931 -3.041 -5.071 1.00 94.75 91 THR A O 1
ATOM 685 N N . ILE A 1 92 ? -15.683 -4.388 -3.446 1.00 94.62 92 ILE A N 1
ATOM 686 C CA . ILE A 1 92 ? -15.374 -5.643 -4.152 1.00 94.62 92 ILE A CA 1
ATOM 687 C C . ILE A 1 92 ? -16.144 -5.724 -5.472 1.00 94.62 92 ILE A C 1
ATOM 689 O O . ILE A 1 92 ? -15.543 -5.949 -6.519 1.00 94.62 92 ILE A O 1
ATOM 693 N N . VAL A 1 93 ? -17.461 -5.498 -5.447 1.00 97.44 93 VAL A N 1
ATOM 694 C CA . VAL A 1 93 ? -18.290 -5.529 -6.664 1.00 97.44 93 VAL A CA 1
ATOM 695 C C . VAL A 1 93 ? -17.825 -4.470 -7.667 1.00 97.44 93 VAL A C 1
ATOM 697 O O . VAL A 1 93 ? -17.726 -4.758 -8.860 1.00 97.44 93 VAL A O 1
ATOM 700 N N . PHE A 1 94 ? -17.488 -3.269 -7.195 1.00 97.38 94 PHE A N 1
ATOM 701 C CA . PHE A 1 94 ? -16.972 -2.188 -8.029 1.00 97.38 94 PHE A CA 1
ATOM 702 C C . PHE A 1 94 ? -15.633 -2.551 -8.690 1.00 97.38 94 PHE A C 1
ATOM 704 O O . PHE A 1 94 ? -15.494 -2.410 -9.908 1.00 97.38 94 PHE A O 1
ATOM 711 N N . TYR A 1 95 ? -14.666 -3.076 -7.932 1.00 96.94 95 TYR A N 1
ATOM 712 C CA . TYR A 1 95 ? -13.369 -3.482 -8.480 1.00 96.94 95 TYR A CA 1
ATOM 713 C C . TYR A 1 95 ? -13.482 -4.670 -9.435 1.00 96.94 95 TYR A C 1
ATOM 715 O O . TYR A 1 95 ? -12.863 -4.647 -10.495 1.00 96.94 95 TYR A O 1
ATOM 723 N N . LEU A 1 96 ? -14.293 -5.682 -9.117 1.00 96.25 96 LEU A N 1
ATOM 724 C CA . LEU A 1 96 ? -14.506 -6.823 -10.014 1.00 96.25 96 LEU A CA 1
ATOM 725 C C . LEU A 1 96 ? -15.164 -6.391 -11.327 1.00 96.25 96 LEU A C 1
ATOM 727 O O . LEU A 1 96 ? -14.732 -6.816 -12.395 1.00 96.25 96 LEU A O 1
ATOM 731 N N . SER A 1 97 ? -16.159 -5.504 -11.259 1.00 97.38 97 SER A N 1
ATOM 732 C CA . SER A 1 97 ? -16.849 -4.997 -12.450 1.00 97.38 97 SER A CA 1
ATOM 733 C C . SER A 1 97 ? -15.916 -4.164 -13.329 1.00 97.38 97 SER A C 1
ATOM 735 O O . SER A 1 97 ? -15.833 -4.388 -14.534 1.00 97.38 97 SER A O 1
ATOM 737 N N . THR A 1 98 ? -15.170 -3.229 -12.735 1.00 97.62 98 THR A N 1
ATOM 738 C CA . THR A 1 98 ? -14.226 -2.381 -13.483 1.00 97.62 98 THR A CA 1
ATOM 739 C C . THR A 1 98 ? -13.059 -3.189 -14.054 1.00 97.62 98 THR A C 1
ATOM 741 O O . THR A 1 98 ? -12.671 -2.960 -15.198 1.00 97.62 98 THR A O 1
ATOM 744 N N . THR A 1 99 ? -12.564 -4.194 -13.326 1.00 97.12 99 THR A N 1
ATOM 745 C CA . THR A 1 99 ? -11.525 -5.116 -13.814 1.00 97.12 99 THR A CA 1
ATOM 746 C C . THR A 1 99 ? -12.035 -5.973 -14.969 1.00 97.12 99 THR A C 1
ATOM 748 O O . THR A 1 99 ? -11.346 -6.103 -15.976 1.00 97.12 99 THR A O 1
ATOM 751 N N . ALA A 1 100 ? -13.254 -6.516 -14.875 1.00 97.19 100 ALA A N 1
ATOM 752 C CA . ALA A 1 100 ? -13.858 -7.277 -15.967 1.00 97.19 100 ALA A CA 1
ATOM 753 C C . ALA A 1 100 ? -13.988 -6.423 -17.237 1.00 97.19 100 ALA A C 1
ATOM 755 O O . ALA A 1 100 ? -13.588 -6.860 -18.315 1.00 97.19 100 ALA A O 1
ATOM 756 N N . ILE A 1 101 ? -14.465 -5.181 -17.106 1.00 97.69 101 ILE A N 1
ATOM 757 C CA . ILE A 1 101 ? -14.555 -4.233 -18.227 1.00 97.69 101 ILE A CA 1
ATOM 758 C C . ILE A 1 101 ? -13.164 -3.950 -18.813 1.00 97.69 101 ILE A C 1
ATOM 760 O O . ILE A 1 101 ? -12.993 -4.005 -20.031 1.00 97.69 101 ILE A O 1
ATOM 764 N N . ALA A 1 102 ? -12.159 -3.701 -17.970 1.00 97.56 102 ALA A N 1
ATOM 765 C CA . ALA A 1 102 ? -10.789 -3.459 -18.416 1.00 97.56 102 ALA A CA 1
ATOM 766 C C . ALA A 1 102 ? -10.199 -4.661 -19.173 1.00 97.56 102 ALA A C 1
ATOM 768 O O . ALA A 1 102 ? -9.585 -4.472 -20.222 1.00 97.56 102 ALA A O 1
ATOM 769 N N . ILE A 1 103 ? -10.431 -5.890 -18.695 1.00 97.44 103 ILE A N 1
ATOM 770 C CA . ILE A 1 103 ? -9.995 -7.124 -19.367 1.00 97.44 103 ILE A CA 1
ATOM 771 C C . ILE A 1 103 ? -10.671 -7.259 -20.731 1.00 97.44 103 ILE A C 1
ATOM 773 O O . ILE A 1 103 ? -9.997 -7.558 -21.713 1.00 97.44 103 ILE A O 1
ATOM 777 N N . ILE A 1 104 ? -11.979 -7.005 -20.820 1.00 97.19 104 ILE A N 1
ATOM 778 C CA . ILE A 1 104 ? -12.705 -7.069 -22.095 1.00 97.19 104 ILE A CA 1
ATOM 779 C C . ILE A 1 104 ? -12.103 -6.075 -23.093 1.00 97.19 104 ILE A C 1
ATOM 781 O O . ILE A 1 104 ? -11.788 -6.457 -24.218 1.00 97.19 104 ILE A O 1
ATOM 785 N N . ILE A 1 105 ? -11.882 -4.824 -22.678 1.00 96.75 105 ILE A N 1
ATOM 786 C CA . ILE A 1 105 ? -11.260 -3.802 -23.530 1.00 96.75 105 ILE A CA 1
ATOM 787 C C . ILE A 1 105 ? -9.850 -4.236 -23.952 1.00 96.75 105 ILE A C 1
ATOM 789 O O . ILE A 1 105 ? -9.520 -4.165 -25.135 1.00 96.75 105 ILE A O 1
ATOM 793 N N . ALA A 1 106 ? -9.033 -4.729 -23.018 1.00 95.94 106 ALA A N 1
ATOM 794 C CA . ALA A 1 106 ? -7.676 -5.189 -23.303 1.00 95.94 106 ALA A CA 1
ATOM 795 C C . ALA A 1 106 ? -7.653 -6.349 -24.313 1.00 95.94 106 ALA A C 1
ATOM 797 O O . ALA A 1 106 ? -6.847 -6.326 -25.242 1.00 95.94 106 ALA A O 1
ATOM 798 N N . LEU A 1 107 ? -8.556 -7.327 -24.183 1.00 95.94 107 LEU A N 1
ATOM 799 C CA . LEU A 1 107 ? -8.668 -8.457 -25.112 1.00 95.94 107 LEU A CA 1
ATOM 800 C C . LEU A 1 107 ? -9.156 -8.020 -26.496 1.00 95.94 107 LEU A C 1
ATOM 802 O O . LEU A 1 107 ? -8.620 -8.481 -27.502 1.00 95.94 107 LEU A O 1
ATOM 806 N N . VAL A 1 108 ? -10.132 -7.109 -26.563 1.00 96.12 108 VAL A N 1
ATOM 807 C CA . VAL A 1 108 ? -10.617 -6.557 -27.837 1.00 96.12 108 VAL A CA 1
ATOM 808 C C . VAL A 1 108 ? -9.495 -5.806 -28.548 1.00 96.12 108 VAL A C 1
ATOM 810 O O . VAL A 1 108 ? -9.206 -6.099 -29.706 1.00 96.12 108 VAL A O 1
ATOM 813 N N . LEU A 1 109 ? -8.813 -4.888 -27.858 1.00 95.38 109 LEU A N 1
ATOM 814 C CA . LEU A 1 109 ? -7.692 -4.144 -28.434 1.00 95.38 109 LEU A CA 1
ATOM 815 C C . LEU A 1 109 ? -6.549 -5.086 -28.837 1.00 95.38 109 LEU A C 1
ATOM 817 O O . LEU A 1 109 ? -6.046 -4.986 -29.954 1.00 95.38 109 LEU A O 1
ATOM 821 N N . GLY A 1 110 ? -6.183 -6.046 -27.985 1.00 94.25 110 GLY A N 1
ATOM 822 C CA . GLY A 1 110 ? -5.161 -7.047 -28.294 1.00 94.25 110 GLY A CA 1
ATOM 823 C C . GLY A 1 110 ? -5.505 -7.878 -29.533 1.00 94.25 110 GLY A C 1
ATOM 824 O O . GLY A 1 110 ? -4.648 -8.097 -30.386 1.00 94.25 110 GLY A O 1
ATOM 825 N N . SER A 1 111 ? -6.770 -8.271 -29.691 1.00 92.00 111 SER A N 1
ATOM 826 C CA . SER A 1 111 ? -7.228 -9.032 -30.858 1.00 92.00 111 SER A CA 1
ATOM 827 C C . SER A 1 111 ? -7.343 -8.191 -32.135 1.00 92.00 111 SER A C 1
ATOM 829 O O . SER A 1 111 ? -7.225 -8.752 -33.227 1.00 92.00 111 SER A O 1
ATOM 831 N N . VAL A 1 112 ? -7.604 -6.883 -32.029 1.00 94.00 112 VAL A N 1
ATOM 832 C CA . VAL A 1 112 ? -7.726 -5.967 -33.179 1.00 94.00 112 VAL A CA 1
ATOM 833 C C . VAL A 1 112 ? -6.352 -5.529 -33.674 1.00 94.00 112 VAL A C 1
ATOM 835 O O . VAL A 1 112 ? -6.056 -5.666 -34.858 1.00 94.00 112 VAL A O 1
ATOM 838 N N . PHE A 1 113 ? -5.503 -5.035 -32.773 1.00 92.44 113 PHE A N 1
ATOM 839 C CA . PHE A 1 113 ? -4.172 -4.540 -33.122 1.00 92.44 113 PHE A CA 1
ATOM 840 C C . PHE A 1 113 ? -3.166 -5.669 -33.359 1.00 92.44 113 PHE A C 1
ATOM 842 O O . PHE A 1 113 ? -2.165 -5.442 -34.033 1.00 92.44 113 PHE A O 1
ATOM 849 N N . LYS A 1 114 ? -3.429 -6.873 -32.822 1.00 87.50 114 LYS A N 1
ATOM 850 C CA . LYS A 1 114 ? -2.571 -8.066 -32.926 1.00 87.50 114 LYS A CA 1
ATOM 851 C C . LYS A 1 114 ? -1.079 -7.732 -32.741 1.00 87.50 114 LYS A C 1
ATOM 853 O O . LYS A 1 114 ? -0.275 -8.016 -33.635 1.00 87.50 114 LYS A O 1
ATOM 858 N N . PRO A 1 115 ? -0.697 -7.106 -31.608 1.00 81.19 115 PRO A N 1
ATOM 859 C CA . PRO A 1 115 ? 0.693 -6.754 -31.354 1.00 81.19 115 PRO A CA 1
ATOM 860 C C . PRO A 1 115 ? 1.528 -8.041 -31.312 1.00 81.19 115 PRO A C 1
ATOM 862 O O . PRO A 1 115 ? 1.320 -8.890 -30.451 1.00 81.19 115 PRO A O 1
ATOM 865 N N . GLY A 1 116 ? 2.421 -8.212 -32.289 1.00 76.31 116 GLY A N 1
ATOM 866 C CA . GLY A 1 116 ? 3.257 -9.409 -32.428 1.00 76.31 116 GLY A CA 1
ATOM 867 C C . GLY A 1 116 ? 3.349 -9.976 -33.845 1.00 76.31 116 GLY A C 1
ATOM 868 O O . GLY A 1 116 ? 4.263 -10.749 -34.127 1.00 76.31 116 GLY A O 1
ATOM 869 N N . ILE A 1 117 ? 2.462 -9.576 -34.764 1.00 79.12 117 ILE A N 1
ATOM 870 C CA . ILE A 1 117 ? 2.612 -9.929 -36.184 1.00 79.12 117 ILE A CA 1
ATOM 871 C C . ILE A 1 117 ? 3.885 -9.262 -36.728 1.00 79.12 117 ILE A C 1
ATOM 873 O O . ILE A 1 117 ? 3.997 -8.039 -36.709 1.00 79.12 117 ILE A O 1
ATOM 877 N N . GLY A 1 118 ? 4.830 -10.072 -37.215 1.00 74.94 118 GLY A N 1
ATOM 878 C CA . GLY A 1 118 ? 6.114 -9.608 -37.757 1.00 74.94 118 GLY A CA 1
ATOM 879 C C . GLY A 1 118 ? 7.282 -9.612 -36.765 1.00 74.94 118 GLY A C 1
ATOM 880 O O . GLY A 1 118 ? 8.378 -9.210 -37.146 1.00 74.94 118 GLY A O 1
ATOM 881 N N . LEU A 1 119 ? 7.082 -10.072 -35.522 1.00 77.44 119 LEU A N 1
ATOM 882 C CA . LEU A 1 119 ? 8.191 -10.353 -34.607 1.00 77.44 119 LEU A CA 1
ATOM 883 C C . LEU A 1 119 ? 8.841 -11.696 -34.959 1.00 77.44 119 LEU A C 1
ATOM 885 O O . LEU A 1 119 ? 8.152 -12.706 -35.108 1.00 77.44 119 LEU A O 1
ATOM 889 N N . ASP A 1 120 ? 10.169 -11.706 -35.067 1.00 75.12 120 ASP A N 1
ATOM 890 C CA . ASP A 1 120 ? 10.945 -12.934 -35.221 1.00 75.12 120 ASP A CA 1
ATOM 891 C C . ASP A 1 120 ? 11.026 -13.659 -33.872 1.00 75.12 120 ASP A C 1
ATOM 893 O O . ASP A 1 120 ? 11.835 -13.328 -33.005 1.00 75.12 120 ASP A O 1
ATOM 897 N N . MET A 1 121 ? 10.152 -14.649 -33.689 1.00 69.31 121 MET A N 1
ATOM 898 C CA . MET A 1 121 ? 10.087 -15.465 -32.475 1.00 69.31 121 MET A CA 1
ATOM 899 C C . MET A 1 121 ? 11.356 -16.307 -32.245 1.00 69.31 121 MET A C 1
ATOM 901 O O . MET A 1 121 ? 11.541 -16.802 -31.138 1.00 69.31 121 MET A O 1
ATOM 905 N N . GLY A 1 122 ? 12.227 -16.471 -33.252 1.00 67.88 122 GLY A N 1
ATOM 906 C CA . GLY A 1 122 ? 13.498 -17.194 -33.130 1.00 67.88 122 GLY A CA 1
ATOM 907 C C . GLY A 1 122 ? 14.635 -16.368 -32.516 1.00 67.88 122 GLY A C 1
ATOM 908 O O . GLY A 1 122 ? 15.593 -16.944 -32.007 1.00 67.88 122 GLY A O 1
ATOM 909 N N . ALA A 1 123 ? 14.526 -15.035 -32.527 1.00 63.56 123 ALA A N 1
ATOM 910 C CA . ALA A 1 123 ? 15.488 -14.114 -31.911 1.00 63.56 123 ALA A CA 1
ATOM 911 C C . ALA A 1 123 ? 15.121 -13.726 -30.463 1.00 63.56 123 ALA A C 1
ATOM 913 O O . ALA A 1 123 ? 15.876 -13.017 -29.796 1.00 63.56 123 ALA A O 1
ATOM 914 N N . ILE A 1 124 ? 13.953 -14.162 -29.983 1.00 64.69 124 ILE A N 1
ATOM 915 C CA . ILE A 1 124 ? 13.456 -13.892 -28.634 1.00 64.69 124 ILE A CA 1
ATOM 916 C C . ILE A 1 124 ? 13.882 -15.063 -27.747 1.00 64.6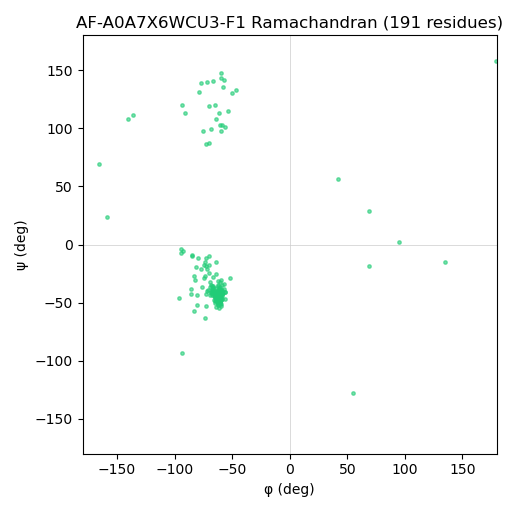9 124 ILE A C 1
ATOM 918 O O . ILE A 1 124 ? 13.494 -16.201 -28.006 1.00 64.69 124 ILE A O 1
ATOM 922 N N . GLU A 1 125 ? 14.670 -14.801 -26.698 1.00 62.75 125 GLU A N 1
ATOM 923 C CA . GLU A 1 125 ? 14.911 -15.799 -25.652 1.00 62.75 125 GLU A CA 1
ATOM 924 C C . GLU A 1 125 ? 13.559 -16.289 -25.128 1.00 62.75 125 GLU A C 1
ATOM 926 O O . GLU A 1 125 ? 12.776 -15.525 -24.555 1.00 62.75 125 GLU A O 1
ATOM 931 N N . VAL A 1 126 ? 13.276 -17.573 -25.348 1.00 63.00 126 VAL A N 1
ATOM 932 C CA . VAL A 1 126 ? 12.098 -18.232 -24.796 1.00 63.00 126 VAL A CA 1
ATOM 933 C C . VAL A 1 126 ? 12.336 -18.362 -23.298 1.00 63.00 126 VAL A C 1
ATOM 935 O O . VAL A 1 126 ? 12.876 -19.351 -22.812 1.00 63.00 126 VAL A O 1
ATOM 938 N N . VAL A 1 127 ? 11.959 -17.326 -22.555 1.00 63.75 127 VAL A N 1
ATOM 939 C CA . VAL A 1 127 ? 11.790 -17.438 -21.112 1.00 63.75 127 VAL A CA 1
ATOM 940 C C . VAL A 1 127 ? 10.652 -18.430 -20.922 1.00 63.75 127 VAL A C 1
ATOM 942 O O . VAL A 1 127 ? 9.504 -18.120 -21.249 1.00 63.75 127 VAL A O 1
ATOM 945 N N . GLU A 1 128 ? 10.965 -19.640 -20.453 1.00 60.50 128 GLU A N 1
ATOM 946 C CA . GLU A 1 128 ? 9.946 -20.591 -20.023 1.00 60.50 128 GLU A CA 1
ATOM 947 C C . GLU A 1 128 ? 9.108 -19.908 -18.945 1.00 60.50 128 GLU A C 1
ATOM 949 O O . GLU A 1 128 ? 9.511 -19.760 -17.788 1.00 60.50 128 GLU A O 1
ATOM 954 N N . VAL A 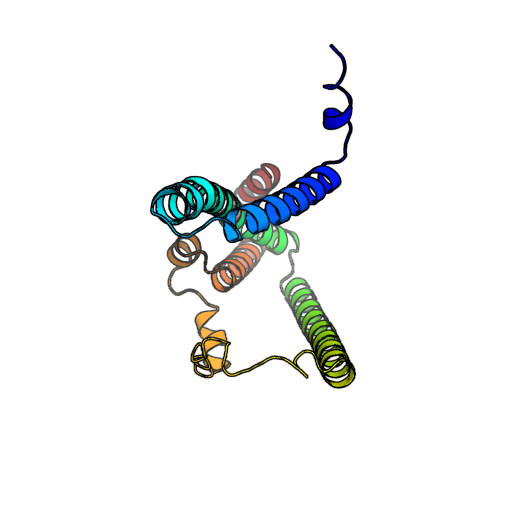1 129 ? 7.932 -19.429 -19.346 1.00 59.78 129 VAL A N 1
ATOM 955 C CA . VAL A 1 129 ? 6.958 -18.898 -18.410 1.00 59.78 129 VAL A CA 1
ATOM 956 C C . VAL A 1 129 ? 6.485 -20.100 -17.614 1.00 59.78 129 VAL A C 1
ATOM 958 O O . VAL A 1 129 ? 5.656 -20.886 -18.074 1.00 59.78 129 VAL A O 1
ATOM 961 N N . THR A 1 130 ? 7.038 -20.258 -16.416 1.00 60.28 130 THR A N 1
ATOM 962 C CA . THR A 1 130 ? 6.462 -21.128 -15.400 1.00 60.28 130 THR A CA 1
ATOM 963 C C . THR A 1 130 ? 5.064 -20.590 -15.137 1.00 60.28 130 THR A C 1
ATOM 965 O O . THR A 1 130 ? 4.872 -19.585 -14.455 1.00 60.28 130 THR A O 1
ATOM 968 N N . VAL A 1 131 ? 4.067 -21.202 -15.779 1.00 63.78 131 VAL A N 1
ATOM 969 C CA . VAL A 1 131 ? 2.665 -20.889 -15.523 1.00 63.78 131 VAL A CA 1
ATOM 970 C C . VAL A 1 131 ? 2.453 -21.216 -14.053 1.00 63.78 131 VAL A C 1
ATOM 972 O O . VAL A 1 131 ? 2.418 -22.388 -13.679 1.00 63.78 131 VAL A O 1
ATOM 975 N N . GLY A 1 132 ? 2.416 -20.173 -13.219 1.00 60.84 132 GLY A N 1
ATOM 976 C CA . GLY A 1 132 ? 2.312 -20.314 -11.775 1.00 60.84 132 GLY A CA 1
ATOM 977 C C . GLY A 1 132 ? 1.165 -21.256 -11.435 1.00 60.84 132 GLY A C 1
ATOM 978 O O . GLY A 1 132 ? 0.067 -21.132 -11.985 1.00 60.84 132 GLY A O 1
ATOM 979 N N . SER A 1 133 ? 1.443 -22.233 -10.571 1.00 67.62 133 SER A N 1
ATOM 980 C CA . SER A 1 133 ? 0.464 -23.218 -10.120 1.00 67.62 133 SER A CA 1
ATOM 981 C C . SER A 1 133 ? -0.840 -22.524 -9.735 1.00 67.62 133 SER A C 1
ATOM 983 O O . SER A 1 133 ? -0.823 -21.523 -9.017 1.00 67.62 133 SER A O 1
ATOM 985 N N . LYS A 1 134 ? -1.977 -23.045 -10.211 1.00 71.25 134 LYS A N 1
ATOM 986 C CA . LYS A 1 134 ? -3.299 -22.507 -9.867 1.00 71.25 134 LYS A CA 1
ATOM 987 C C . LYS A 1 134 ? -3.477 -22.566 -8.350 1.00 71.25 134 LYS A C 1
ATOM 989 O O . LYS A 1 134 ? -3.751 -23.636 -7.814 1.00 71.25 134 LYS A O 1
ATOM 994 N N . VAL A 1 135 ? -3.331 -21.429 -7.676 1.00 79.19 135 VAL A N 1
ATOM 995 C CA . VAL A 1 135 ? -3.615 -21.314 -6.244 1.00 79.19 135 VAL A CA 1
ATOM 996 C C . VAL A 1 135 ? -5.134 -21.426 -6.066 1.00 79.19 135 VAL A C 1
ATOM 998 O O . VAL A 1 135 ? -5.870 -20.619 -6.643 1.00 79.19 135 VAL A O 1
ATOM 1001 N N . PRO A 1 136 ? -5.645 -22.425 -5.325 1.00 87.88 136 PRO A N 1
ATOM 1002 C CA . PRO A 1 136 ? -7.073 -22.556 -5.076 1.00 87.88 136 PRO A CA 1
ATOM 1003 C C . PRO A 1 136 ? -7.624 -21.323 -4.357 1.00 87.88 136 PRO A C 1
ATOM 1005 O O . PRO A 1 136 ? -6.996 -20.792 -3.445 1.00 87.88 136 PRO A O 1
ATOM 1008 N N . LEU A 1 137 ? -8.848 -20.907 -4.690 1.00 86.62 137 LEU A N 1
ATOM 1009 C CA . LEU A 1 137 ? -9.485 -19.761 -4.026 1.00 86.62 137 LEU A CA 1
ATOM 1010 C C . LEU A 1 137 ? -9.580 -19.960 -2.504 1.00 86.62 137 LEU A C 1
ATOM 1012 O O . LEU A 1 137 ? -9.363 -19.028 -1.739 1.00 86.62 137 LEU A O 1
ATOM 1016 N N . VAL A 1 138 ? -9.855 -21.192 -2.066 1.00 89.94 138 VAL A N 1
ATOM 1017 C CA . VAL A 1 138 ? -9.913 -21.550 -0.641 1.00 89.94 138 VAL A CA 1
ATOM 1018 C C . VAL A 1 138 ? -8.573 -21.300 0.052 1.00 89.94 138 VAL A C 1
ATOM 1020 O O . VAL A 1 138 ? -8.567 -20.836 1.189 1.00 89.94 138 VAL A O 1
ATOM 1023 N N . GLN A 1 139 ? -7.455 -21.546 -0.641 1.00 89.19 139 GLN A N 1
ATOM 1024 C CA . GLN A 1 139 ? -6.120 -21.269 -0.119 1.00 89.19 139 GLN A CA 1
ATOM 1025 C C . GLN A 1 139 ? -5.922 -19.781 0.151 1.00 89.19 139 GLN A C 1
ATOM 1027 O O . GLN A 1 139 ? -5.570 -19.396 1.263 1.00 89.19 139 GLN A O 1
ATOM 1032 N N . ILE A 1 140 ? -6.283 -18.940 -0.815 1.00 87.19 140 ILE A N 1
ATOM 1033 C CA . ILE A 1 140 ? -6.212 -17.481 -0.672 1.00 87.19 140 ILE A CA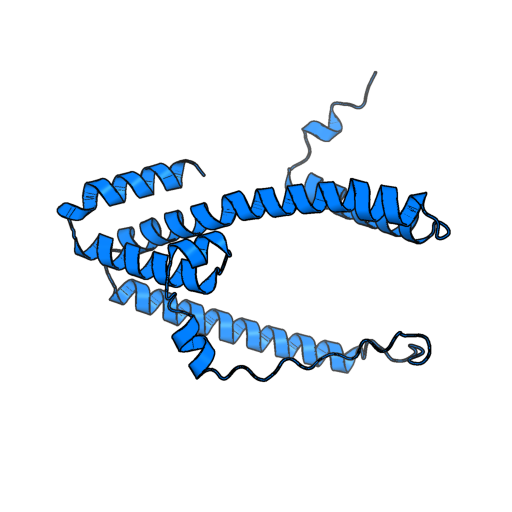 1
ATOM 1034 C C . ILE A 1 140 ? -7.084 -16.998 0.499 1.00 87.19 140 ILE A C 1
ATOM 1036 O O . ILE A 1 140 ? -6.670 -16.119 1.252 1.00 87.19 140 ILE A O 1
ATOM 1040 N N . LEU A 1 141 ? -8.276 -17.579 0.686 1.00 89.50 141 LEU A N 1
ATOM 1041 C CA . LEU A 1 141 ? -9.200 -17.178 1.752 1.00 89.50 141 LEU A CA 1
ATOM 1042 C C . LEU A 1 141 ? -8.659 -17.450 3.160 1.00 89.50 141 LEU A C 1
ATOM 1044 O O . LEU A 1 141 ? -8.844 -16.604 4.033 1.00 89.50 141 LEU A O 1
ATOM 1048 N N . TYR A 1 142 ? -8.007 -18.593 3.408 1.00 88.00 142 TYR A N 1
ATOM 1049 C CA . TYR A 1 142 ? -7.432 -18.845 4.735 1.00 88.00 142 TYR A CA 1
ATOM 1050 C C . TYR A 1 142 ? -6.065 -18.170 4.921 1.00 88.00 142 TYR A C 1
ATOM 1052 O O . TYR A 1 142 ? -5.749 -17.765 6.036 1.00 88.00 142 TYR A O 1
ATOM 1060 N N . GLU A 1 143 ? -5.265 -18.000 3.861 1.00 90.88 143 GLU A N 1
ATOM 1061 C CA . GLU A 1 143 ? -3.962 -17.308 3.922 1.00 90.88 143 GLU A CA 1
ATOM 1062 C C . GLU A 1 143 ? -4.094 -15.791 4.084 1.00 90.88 143 GLU A C 1
ATOM 1064 O O . GLU A 1 143 ? -3.152 -15.126 4.521 1.00 90.88 143 GLU A O 1
ATOM 1069 N N . MET A 1 144 ? -5.270 -15.245 3.773 1.00 91.50 144 MET A N 1
ATOM 1070 C CA . MET A 1 144 ? -5.644 -13.861 4.048 1.00 91.50 144 MET A CA 1
ATOM 1071 C C . MET A 1 144 ? -5.595 -13.536 5.551 1.00 91.50 144 MET A C 1
ATOM 1073 O O . MET A 1 144 ? -5.306 -12.399 5.919 1.00 91.50 144 MET A O 1
ATOM 1077 N N . VAL A 1 145 ? -5.858 -14.515 6.423 1.00 93.25 145 VAL A N 1
ATOM 1078 C CA . VAL A 1 145 ? -5.756 -14.342 7.876 1.00 93.25 145 VAL A CA 1
ATOM 1079 C C . VAL A 1 145 ? -4.335 -14.717 8.321 1.00 93.25 145 VAL A C 1
ATOM 1081 O O . VAL A 1 145 ? -3.958 -15.888 8.229 1.00 93.25 145 VAL A O 1
ATOM 108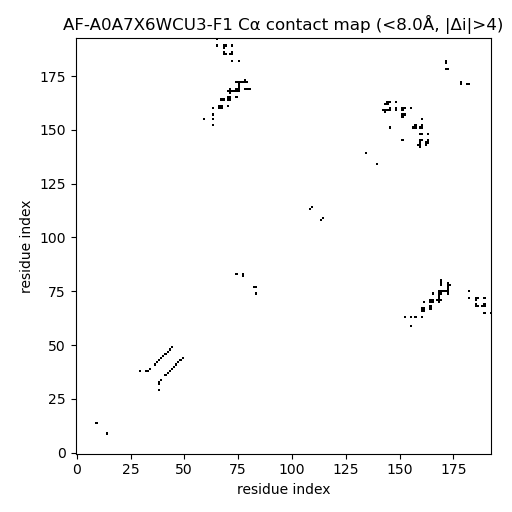4 N N . PRO A 1 146 ? -3.520 -13.764 8.813 1.00 90.94 146 PRO A N 1
ATOM 1085 C CA . PRO A 1 146 ? -2.156 -14.069 9.228 1.00 90.94 146 PRO A CA 1
ATOM 1086 C C . PRO A 1 146 ? -2.128 -14.990 10.447 1.00 90.94 146 PRO A C 1
ATOM 1088 O O . PRO A 1 146 ? -2.863 -14.787 11.412 1.00 90.94 146 PRO A O 1
ATOM 1091 N N . ARG A 1 147 ? -1.181 -15.936 10.459 1.00 92.44 147 ARG A N 1
ATOM 1092 C CA . ARG A 1 147 ? -0.822 -16.682 11.680 1.00 92.44 147 ARG A CA 1
ATOM 1093 C C . ARG A 1 147 ? -0.128 -15.784 12.709 1.00 92.44 147 ARG A C 1
ATOM 1095 O O . ARG A 1 147 ? -0.310 -15.974 13.905 1.00 92.44 147 ARG A O 1
ATOM 1102 N N . ASN A 1 148 ? 0.666 -14.819 12.236 1.00 94.88 148 ASN A N 1
ATOM 1103 C CA . ASN A 1 148 ? 1.361 -13.830 13.054 1.00 94.88 148 ASN A CA 1
ATOM 1104 C C . ASN A 1 148 ? 1.328 -12.452 12.355 1.00 94.88 148 ASN A C 1
ATOM 1106 O O . ASN A 1 148 ? 2.030 -12.257 11.362 1.00 94.88 148 ASN A O 1
ATOM 1110 N N . PRO A 1 149 ? 0.542 -11.48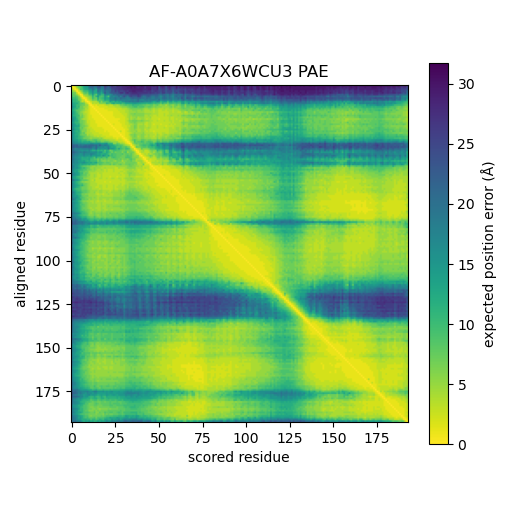4 12.859 1.00 93.38 149 PRO A N 1
ATOM 1111 C CA . PRO A 1 149 ? 0.440 -10.155 12.257 1.00 93.38 149 PRO A CA 1
ATOM 1112 C C . PRO A 1 149 ? 1.750 -9.359 12.249 1.00 93.38 149 PRO A C 1
ATOM 1114 O O . PRO A 1 149 ? 1.991 -8.583 11.328 1.00 93.38 149 PRO A O 1
ATOM 1117 N N . ILE A 1 150 ? 2.612 -9.556 13.252 1.00 94.56 150 ILE A N 1
ATOM 1118 C CA . ILE A 1 150 ? 3.911 -8.873 13.325 1.00 94.56 150 ILE A CA 1
ATOM 1119 C C . ILE A 1 150 ? 4.832 -9.378 12.215 1.00 94.56 150 ILE A C 1
ATOM 1121 O O . ILE A 1 150 ? 5.486 -8.584 11.544 1.00 94.56 150 ILE A O 1
ATOM 1125 N N . GLN A 1 151 ? 4.828 -10.691 11.975 1.00 94.81 151 GLN A N 1
ATOM 1126 C CA . GLN A 1 151 ? 5.557 -11.283 10.857 1.00 94.81 151 GLN A CA 1
ATOM 1127 C C . GLN A 1 151 ? 5.013 -10.786 9.513 1.00 94.81 151 GLN A C 1
ATOM 1129 O O . GLN A 1 151 ? 5.798 -10.404 8.653 1.00 94.81 151 GLN A O 1
ATOM 1134 N N . ALA A 1 152 ? 3.688 -10.701 9.358 1.00 94.69 152 ALA A N 1
ATOM 1135 C CA . ALA A 1 152 ? 3.071 -10.171 8.143 1.00 94.69 152 ALA A CA 1
ATOM 1136 C C . ALA A 1 152 ? 3.508 -8.725 7.847 1.00 94.69 152 ALA A C 1
ATOM 1138 O O . ALA A 1 152 ? 3.775 -8.393 6.694 1.00 94.69 152 ALA A O 1
ATOM 1139 N N . MET A 1 153 ? 3.632 -7.879 8.878 1.00 93.94 153 MET A N 1
ATOM 1140 C CA . MET A 1 153 ? 4.178 -6.523 8.742 1.00 93.94 153 MET A CA 1
ATOM 1141 C C . MET A 1 153 ? 5.668 -6.523 8.379 1.00 93.94 153 MET A C 1
ATOM 1143 O O . MET A 1 153 ? 6.081 -5.733 7.536 1.00 93.94 153 MET A O 1
ATOM 1147 N N . ALA A 1 154 ? 6.467 -7.417 8.966 1.00 92.81 154 ALA A N 1
ATOM 1148 C CA . ALA A 1 154 ? 7.895 -7.526 8.662 1.00 92.81 154 ALA A CA 1
ATOM 1149 C C . ALA A 1 154 ? 8.163 -8.012 7.226 1.00 92.81 154 ALA A C 1
ATOM 1151 O O . ALA A 1 154 ? 9.087 -7.535 6.572 1.00 92.81 154 ALA A O 1
ATOM 1152 N N . GLU A 1 155 ? 7.342 -8.937 6.729 1.00 92.06 155 GLU A N 1
ATOM 1153 C CA . GLU A 1 155 ? 7.432 -9.489 5.371 1.00 92.06 155 GLU A CA 1
ATOM 1154 C C . GLU A 1 155 ? 6.704 -8.626 4.326 1.00 92.06 155 GLU A C 1
ATOM 1156 O O . GLU A 1 155 ? 6.832 -8.866 3.127 1.00 92.06 155 GLU A O 1
ATOM 1161 N N . GLY A 1 156 ? 5.939 -7.618 4.758 1.00 90.69 156 GLY A N 1
ATOM 1162 C CA . GLY A 1 156 ? 5.167 -6.750 3.869 1.00 90.69 156 GLY A CA 1
ATOM 1163 C C . GLY A 1 156 ? 3.986 -7.453 3.193 1.00 90.69 156 GLY A C 1
ATOM 1164 O O . GLY A 1 156 ? 3.587 -7.066 2.092 1.00 90.69 156 GLY A O 1
ATOM 1165 N N . ASN A 1 157 ? 3.405 -8.482 3.822 1.00 93.88 157 ASN A N 1
ATOM 1166 C CA . ASN A 1 157 ? 2.227 -9.167 3.289 1.00 93.88 157 ASN A CA 1
ATOM 1167 C C . ASN A 1 157 ? 0.980 -8.280 3.434 1.00 93.88 157 ASN A C 1
ATOM 1169 O O . AS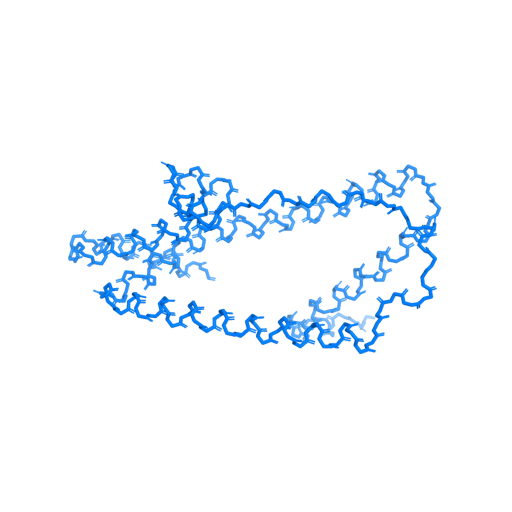N A 1 157 ? 0.229 -8.361 4.408 1.00 93.88 157 ASN A O 1
ATOM 1173 N N . MET A 1 158 ? 0.764 -7.418 2.439 1.00 93.75 158 MET A N 1
ATOM 1174 C CA . MET A 1 158 ? -0.266 -6.378 2.467 1.00 93.75 158 MET A CA 1
ATOM 1175 C C . MET A 1 158 ? -1.671 -6.920 2.716 1.00 93.75 158 MET A C 1
ATOM 1177 O O . MET A 1 158 ? -2.415 -6.325 3.490 1.00 93.75 158 MET A O 1
ATOM 1181 N N . LEU A 1 159 ? -2.038 -8.051 2.106 1.00 93.06 159 LEU A N 1
ATOM 1182 C CA . LEU A 1 159 ? -3.370 -8.626 2.283 1.00 93.06 159 LEU A CA 1
ATOM 1183 C C . LEU A 1 159 ? -3.625 -8.986 3.753 1.00 93.06 159 LEU A C 1
ATOM 1185 O O . LEU A 1 159 ? -4.659 -8.625 4.314 1.00 93.06 159 LEU A O 1
ATOM 1189 N N . GLN A 1 160 ? -2.649 -9.635 4.384 1.00 95.69 160 GLN A N 1
ATOM 1190 C CA . GLN A 1 160 ? -2.714 -10.011 5.792 1.00 95.69 160 GLN A CA 1
ATOM 1191 C C . GLN A 1 160 ? -2.712 -8.794 6.724 1.00 95.69 160 GLN A C 1
ATOM 1193 O O . GLN A 1 160 ? -3.480 -8.759 7.689 1.00 95.69 160 GLN A O 1
ATOM 1198 N N . ILE A 1 161 ? -1.891 -7.781 6.421 1.00 96.00 161 ILE A N 1
ATOM 1199 C CA . ILE A 1 161 ? -1.835 -6.521 7.180 1.00 96.00 161 ILE A CA 1
ATOM 1200 C C . ILE A 1 161 ? -3.198 -5.823 7.145 1.00 96.00 161 ILE A C 1
ATOM 1202 O O . ILE A 1 161 ? -3.707 -5.432 8.193 1.00 96.00 161 ILE A O 1
ATOM 1206 N N . ILE A 1 162 ? -3.816 -5.711 5.964 1.00 94.75 162 ILE A N 1
ATOM 1207 C CA . ILE A 1 162 ? -5.132 -5.082 5.782 1.00 94.75 162 ILE A CA 1
ATOM 1208 C C . ILE A 1 162 ? -6.193 -5.806 6.615 1.00 94.75 162 ILE A C 1
ATOM 1210 O O . ILE A 1 162 ? -6.960 -5.165 7.333 1.00 94.75 162 ILE A O 1
ATOM 1214 N N . VAL A 1 163 ? -6.233 -7.138 6.555 1.00 94.12 163 VAL A N 1
ATOM 1215 C CA . VAL A 1 163 ? -7.235 -7.939 7.278 1.00 94.12 163 VAL A CA 1
ATOM 1216 C C . VAL A 1 163 ? -7.073 -7.785 8.783 1.00 94.12 163 VAL A C 1
ATOM 1218 O O . VAL A 1 163 ? -8.050 -7.519 9.485 1.00 94.12 163 VAL A O 1
ATOM 1221 N N . PHE A 1 164 ? -5.842 -7.882 9.283 1.00 95.81 164 PHE A N 1
ATOM 1222 C CA . PHE A 1 164 ? -5.564 -7.678 10.699 1.00 95.81 164 PHE A CA 1
ATOM 1223 C C . PHE A 1 164 ? -5.878 -6.246 11.163 1.00 95.81 164 PHE A C 1
ATOM 1225 O O . PHE A 1 164 ? -6.460 -6.073 12.236 1.00 95.81 164 PHE A O 1
ATOM 1232 N N . ALA A 1 165 ? -5.553 -5.229 10.360 1.00 95.38 165 ALA A N 1
ATOM 1233 C CA . ALA A 1 165 ? -5.853 -3.828 10.658 1.00 95.38 165 ALA A CA 1
ATOM 1234 C C . ALA A 1 165 ? -7.364 -3.579 10.757 1.00 95.38 165 ALA A C 1
ATOM 1236 O O . ALA A 1 165 ? -7.828 -2.967 11.719 1.00 95.38 165 ALA A O 1
ATOM 1237 N N . LEU A 1 166 ? 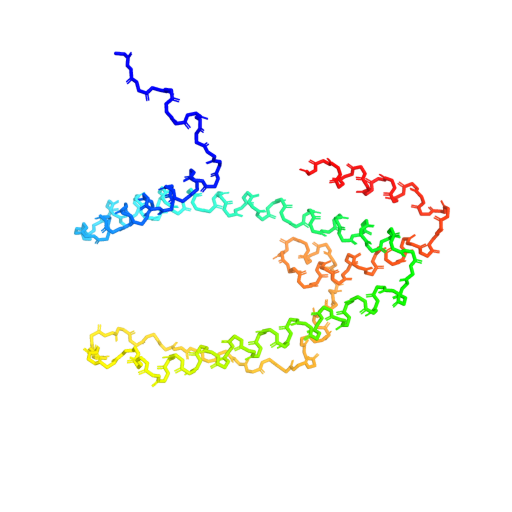-8.147 -4.110 9.812 1.00 93.56 166 LEU A N 1
ATOM 1238 C CA . LEU A 1 166 ? -9.606 -3.986 9.827 1.00 93.56 166 LEU A CA 1
ATOM 1239 C C . LEU A 1 166 ? -10.224 -4.694 11.039 1.00 93.56 166 LEU A C 1
ATOM 1241 O O . LEU A 1 166 ? -11.071 -4.108 11.710 1.00 93.56 166 LEU A O 1
ATOM 1245 N N . LEU A 1 167 ? -9.788 -5.918 11.358 1.00 93.06 167 LEU A N 1
ATOM 1246 C CA . LEU A 1 167 ? -10.256 -6.637 12.550 1.00 93.06 167 LEU A CA 1
ATOM 1247 C C . LEU A 1 167 ? -9.898 -5.889 13.840 1.00 93.06 167 LEU A C 1
ATOM 1249 O O . LEU A 1 167 ? -10.735 -5.776 14.736 1.0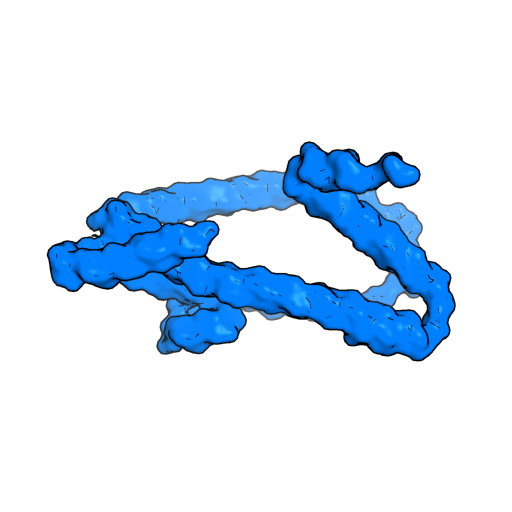0 93.06 167 LEU A O 1
ATOM 1253 N N . SER A 1 168 ? -8.688 -5.332 13.913 1.00 93.81 168 SER A N 1
ATOM 1254 C CA . SER A 1 168 ? -8.231 -4.531 15.053 1.00 93.81 168 SER A CA 1
ATOM 1255 C C . SER A 1 168 ? -9.043 -3.244 15.202 1.00 93.81 168 SER A C 1
ATOM 1257 O O . SER A 1 168 ? -9.479 -2.928 16.305 1.00 93.81 168 SER A O 1
ATOM 1259 N N . GLY A 1 169 ? -9.315 -2.533 14.105 1.00 93.38 169 GLY A N 1
ATOM 1260 C CA . GLY A 1 169 ? -10.147 -1.328 14.114 1.00 93.38 169 GLY A CA 1
ATOM 1261 C C . GLY A 1 169 ? -11.604 -1.610 14.492 1.00 93.38 169 GLY A C 1
ATOM 1262 O O . GLY A 1 169 ? -12.184 -0.881 15.296 1.00 93.38 169 GLY A O 1
ATOM 1263 N N . ILE A 1 170 ? -12.182 -2.713 14.003 1.00 92.12 170 ILE A N 1
ATOM 1264 C CA . ILE A 1 170 ? -13.512 -3.181 14.430 1.00 92.12 170 ILE A CA 1
ATOM 1265 C C . ILE A 1 170 ? -13.518 -3.493 15.932 1.00 92.12 170 ILE A C 1
ATOM 1267 O O . ILE A 1 170 ? -14.394 -3.020 16.654 1.00 92.12 170 ILE A O 1
ATOM 1271 N N . GLY A 1 171 ? -12.536 -4.260 16.416 1.00 92.25 171 GLY A N 1
ATOM 1272 C CA . GLY A 1 171 ? -12.410 -4.586 17.837 1.00 92.25 171 GLY A CA 1
ATOM 1273 C C . GLY A 1 171 ? -12.273 -3.334 18.704 1.00 92.25 171 GLY A C 1
ATOM 1274 O O . GLY A 1 171 ? -12.935 -3.221 19.734 1.00 92.25 171 GLY A O 1
ATOM 1275 N N . LEU A 1 172 ? -11.486 -2.356 18.249 1.00 92.38 172 LEU A N 1
ATOM 1276 C CA . LEU A 1 172 ? -11.310 -1.071 18.920 1.00 92.38 172 LEU A CA 1
ATOM 1277 C C . LEU A 1 172 ? -12.615 -0.267 18.985 1.00 92.38 172 LEU A C 1
ATOM 1279 O O . LEU A 1 172 ? -12.944 0.272 20.040 1.00 92.38 172 LEU A O 1
ATOM 1283 N N . SER A 1 173 ? -13.391 -0.247 17.899 1.00 89.56 173 SER A N 1
ATOM 1284 C CA . SER A 1 173 ? -14.719 0.375 17.870 1.00 89.56 173 SER A CA 1
ATOM 1285 C C . SER A 1 173 ? -15.679 -0.259 18.884 1.00 89.56 173 SER A C 1
ATOM 1287 O O . SER A 1 173 ? -16.426 0.453 19.557 1.00 89.56 173 SER A O 1
ATOM 1289 N N . MET A 1 174 ? -15.626 -1.584 19.053 1.00 88.75 174 MET A N 1
ATOM 1290 C CA . MET A 1 174 ? -16.479 -2.311 19.999 1.00 88.75 174 MET A CA 1
ATOM 1291 C C . MET A 1 174 ? -16.105 -2.076 21.472 1.00 88.75 174 MET A C 1
ATOM 1293 O O . MET A 1 174 ? -16.947 -2.272 22.347 1.00 88.75 174 MET A O 1
ATOM 1297 N N . LEU A 1 175 ? -14.872 -1.645 21.768 1.00 89.31 175 LEU A N 1
ATOM 1298 C CA . LEU A 1 175 ? -14.423 -1.347 23.136 1.00 89.31 175 LEU A CA 1
ATOM 1299 C C . LEU A 1 175 ? -14.998 -0.037 23.703 1.00 89.31 175 LEU A C 1
ATOM 1301 O O . LEU A 1 175 ? -14.917 0.180 24.916 1.00 89.31 175 LEU A O 1
ATOM 1305 N N . GLY A 1 176 ? -15.567 0.831 22.860 1.00 83.69 176 GLY A N 1
ATOM 1306 C CA . GLY A 1 176 ? -16.161 2.101 23.282 1.00 83.69 176 GLY A CA 1
ATOM 1307 C C . GLY A 1 176 ? -15.181 2.965 24.084 1.00 83.69 176 GLY A C 1
ATOM 1308 O O . GLY A 1 176 ? -14.046 3.190 23.665 1.00 83.69 176 GLY A O 1
ATOM 1309 N N . GLU A 1 177 ? -15.592 3.422 25.271 1.00 83.44 177 GLU A N 1
ATOM 1310 C CA . GLU A 1 177 ? -14.769 4.305 26.116 1.00 83.44 177 GLU A CA 1
ATOM 1311 C C . GLU A 1 177 ? -13.430 3.687 26.541 1.00 83.44 177 GLU A C 1
ATOM 1313 O O . GLU A 1 177 ? -12.432 4.402 26.631 1.00 83.44 177 GLU A O 1
ATOM 1318 N N . LYS A 1 178 ? -13.363 2.360 26.730 1.00 86.62 178 LYS A N 1
ATOM 1319 C CA . LYS A 1 178 ? -12.111 1.672 27.099 1.00 86.62 178 LYS A CA 1
ATOM 1320 C C . LYS A 1 178 ? -11.070 1.722 25.978 1.00 86.62 178 LYS A C 1
ATOM 1322 O O . LYS A 1 178 ? -9.875 1.682 26.252 1.00 86.62 178 LYS A O 1
ATOM 1327 N N . GLY A 1 179 ? -11.521 1.816 24.726 1.00 86.69 179 GLY A N 1
ATOM 1328 C CA . GLY A 1 179 ? -10.666 1.919 23.544 1.00 86.69 179 GLY A CA 1
ATOM 1329 C C . GLY A 1 179 ? -10.221 3.346 23.222 1.00 86.69 179 GLY A C 1
ATOM 1330 O O . GLY A 1 179 ? -9.338 3.525 22.389 1.00 86.69 179 GLY A O 1
ATOM 1331 N N . LYS A 1 180 ? -10.786 4.368 23.880 1.00 86.69 180 LYS A N 1
ATOM 1332 C CA . LYS A 1 180 ? -10.603 5.776 23.496 1.00 86.69 180 LYS A CA 1
ATOM 1333 C C . LYS A 1 180 ? -9.138 6.218 23.490 1.00 86.69 180 LYS A C 1
ATOM 1335 O O . LYS A 1 180 ? -8.716 6.879 22.553 1.00 86.69 180 LYS A O 1
ATOM 1340 N N . TYR A 1 181 ? -8.350 5.800 24.483 1.00 91.06 181 TYR A N 1
ATOM 1341 C CA . TYR A 1 181 ? -6.917 6.118 24.534 1.00 91.06 181 TYR A CA 1
ATOM 1342 C C . TYR A 1 181 ? -6.148 5.543 23.335 1.00 91.06 181 TYR A C 1
ATOM 1344 O O . TYR A 1 181 ? -5.351 6.242 22.716 1.00 91.06 181 TYR A O 1
ATOM 1352 N N . LEU A 1 182 ? -6.417 4.281 22.979 1.00 91.44 182 LEU A N 1
ATOM 1353 C CA . LEU A 1 182 ? -5.789 3.632 21.827 1.00 91.44 182 LEU A CA 1
ATOM 1354 C C . LEU A 1 182 ? -6.249 4.260 20.510 1.00 91.44 182 LEU A C 1
ATOM 1356 O O . LEU A 1 182 ? -5.429 4.448 19.618 1.00 91.44 182 LEU A O 1
ATOM 1360 N N . LEU A 1 183 ? -7.528 4.623 20.398 1.00 90.00 183 LEU A N 1
ATOM 1361 C CA . LEU A 1 183 ? -8.053 5.311 19.221 1.00 90.00 183 LEU A CA 1
ATOM 1362 C C . LEU A 1 183 ? -7.354 6.653 19.006 1.00 90.00 183 LEU A C 1
ATOM 1364 O O . LEU A 1 183 ? -6.804 6.867 17.933 1.00 90.00 183 LEU A O 1
ATOM 1368 N N . THR A 1 184 ? -7.278 7.496 20.039 1.00 90.50 184 THR A N 1
ATOM 1369 C CA . THR A 1 184 ? -6.583 8.788 19.954 1.00 90.50 184 THR A CA 1
ATOM 1370 C C . THR A 1 184 ? -5.091 8.616 19.662 1.00 90.50 184 THR A C 1
ATOM 1372 O O . THR A 1 184 ? -4.516 9.396 18.913 1.00 90.50 184 THR A O 1
ATOM 1375 N N . PHE A 1 185 ? -4.447 7.572 20.195 1.00 92.19 185 PHE A N 1
ATOM 1376 C CA . PHE A 1 185 ? -3.065 7.249 19.837 1.00 92.19 185 PHE A CA 1
ATOM 1377 C C . PHE A 1 185 ? -2.910 6.946 18.339 1.00 92.19 185 PHE A C 1
ATOM 1379 O O . PHE A 1 185 ? -2.028 7.510 17.693 1.00 92.19 185 PHE A O 1
ATOM 1386 N N . PHE A 1 186 ? -3.772 6.098 17.772 1.00 92.31 186 PHE A N 1
ATOM 1387 C CA . PHE A 1 186 ? -3.740 5.789 16.342 1.00 92.31 186 PHE A CA 1
ATOM 1388 C C . PHE A 1 186 ? -4.126 6.990 15.469 1.00 92.31 186 PHE A C 1
ATOM 1390 O O . PHE A 1 186 ? -3.536 7.167 14.408 1.00 92.31 186 PHE A O 1
ATOM 1397 N N . GLU A 1 187 ? -5.067 7.831 15.903 1.00 91.06 187 GLU A N 1
ATOM 1398 C CA . GLU A 1 187 ? -5.414 9.089 15.226 1.00 91.06 187 GLU A CA 1
ATOM 1399 C C . GLU A 1 187 ? -4.203 10.025 15.162 1.00 91.06 187 GLU A C 1
ATOM 1401 O O . GLU A 1 187 ? -3.819 10.440 14.072 1.00 91.06 187 GLU A O 1
ATOM 1406 N N . ASN A 1 188 ? -3.520 10.241 16.290 1.00 92.00 188 ASN A N 1
ATOM 1407 C CA . ASN A 1 188 ? -2.304 11.056 16.341 1.00 92.00 188 ASN A CA 1
ATOM 1408 C C . ASN A 1 188 ? -1.184 10.484 15.456 1.00 92.00 188 ASN A C 1
ATOM 1410 O O . ASN A 1 188 ? -0.454 11.237 14.819 1.00 92.00 188 ASN A O 1
ATOM 1414 N N . LEU A 1 189 ? -1.031 9.154 15.398 1.00 90.56 189 LEU A N 1
ATOM 1415 C CA . LEU A 1 189 ? -0.076 8.523 14.481 1.00 90.56 189 LEU A CA 1
ATOM 1416 C C . LEU A 1 189 ? -0.465 8.717 13.013 1.00 90.56 189 LEU A C 1
ATOM 1418 O O . LEU A 1 189 ? 0.415 8.861 12.169 1.00 90.56 189 LEU A O 1
ATOM 1422 N N . ASN A 1 190 ? -1.760 8.709 12.703 1.00 89.25 190 ASN A N 1
ATOM 1423 C CA . ASN A 1 190 ? -2.254 8.924 11.349 1.00 89.25 190 ASN A CA 1
ATOM 1424 C C . ASN A 1 190 ? -2.044 10.376 10.891 1.00 89.25 190 ASN A C 1
ATOM 1426 O O . ASN A 1 190 ? -1.803 10.605 9.713 1.00 89.25 190 ASN A O 1
ATOM 1430 N N . GLU A 1 191 ? -2.105 11.342 11.811 1.00 87.44 191 GLU A N 1
ATOM 1431 C CA . GLU A 1 191 ? -1.825 12.761 11.541 1.00 87.44 191 GLU A CA 1
ATOM 1432 C C . GLU A 1 191 ? -0.343 13.061 11.264 1.00 87.44 191 GLU A C 1
ATOM 1434 O O . GLU A 1 191 ? -0.028 14.109 10.705 1.00 87.44 191 GLU A O 1
ATOM 1439 N N . LEU A 1 192 ? 0.581 12.159 11.623 1.00 83.19 192 LEU A N 1
ATOM 1440 C CA . LEU A 1 192 ? 2.006 12.307 11.291 1.00 83.19 192 LEU A CA 1
ATOM 1441 C C . LEU A 1 192 ? 2.309 12.123 9.794 1.00 83.19 192 LEU A C 1
ATOM 1443 O O . LEU A 1 192 ? 3.444 12.372 9.380 1.00 83.19 192 LEU A O 1
ATOM 1447 N N . ASN A 1 193 ? 1.336 11.661 9.006 1.00 60.81 193 ASN A N 1
ATOM 1448 C CA . ASN A 1 193 ? 1.451 11.449 7.565 1.00 60.81 193 ASN A CA 1
ATOM 1449 C C . ASN A 1 193 ? 0.952 12.650 6.757 1.00 60.81 193 ASN A C 1
ATOM 1451 O O . ASN A 1 193 ? 1.704 13.110 5.870 1.00 60.81 193 ASN A O 1
#

pLDDT: mean 85.92, std 11.53, range [48.38, 97.69]

Radius of gyration: 23.84 Å; Cα contacts (8 Å, |Δi|>4): 98; chains: 1; bounding box: 55×57×65 Å

Nearest PDB structures (foldseek):
  6bat-assembly1_C  TM=8.681E-01  e=9.242E-06  Pyrococcus horikoshii OT3
  6bav-assembly1_B  TM=8.177E-01  e=1.937E-05  Pyrococcus horikoshii OT3
  1xfh-assembly1_A  TM=8.123E-01  e=2.170E-05  Pyrococcus horikoshii OT3
  6ctf-assembly1_A  TM=6.198E-01  e=1.633E-05  Pyrococcus horikoshii OT3
  4p19-assembly1_C  TM=5.883E-01  e=2.050E-05  Pyrococcus horikoshii OT3

Sequence (193 aa):
MENKRSWKNLGLSVKVLIALAVGIIVGIIVYTLPGGTFKDTILINGLFQFVGQVFLRAIMMLVVPLVFVSLVTGAASMGDVKKLGRVGLKTIVFYLSTTAIAIIIALVLGSVFKPGIGLDMGAIEVVEVTVGSKVPLVQILYEMVPRNPIQAMAEGNMLQIIVFALLSGIGLSMLGEKGKYLLTFFENLNELN

Secondary structure (DSSP, 8-state):
---SSTTTSS-HHHHHHHHHHHHHHHHHHHHHSPPSHIIIIIIIIIIIHHHHHHHHHHHHHHHHHHHHHHHHHHHHHT--HHHHHHHHHHHHHHHHHHHHHHHHHHHHHHHHH-TTTT--TTSS------------HHHHHHHTS-S-HHHHHHHT-HHHHHHHHHHHHHHHHHTGGGGHHHHHHHHHHHHT-